Protein AF-A0A9W7XSJ7-F1 (afdb_monomer_lite)

Organism: NCBI:txid1286918

Radius of gyration: 20.64 Å; chains: 1; bounding box: 56×63×54 Å

Foldseek 3Di:
DQPQEWEKEKAWAQDDDDDDDPDDDDDDPRPHTDIDMDICLVVCQVVVVLLSHAEYEYEYEDQPCRLVSLVVVLVSLVSNQVRNQNHAYYAHAYDYDPPDPPQDPDDVVVCVVSLVVSLVSVCSSHVRHQEYHYHYDQSPQSVLASSQSNCQSCQDRHQYYHDPYAHQHDQQGEHENHAYDAHEPAPPPVRQAHAYALARHQEYHYAQAEPPHDPCSHDPDPPDPDHDNPRHDYYHYHHRDDPPPDD

pLDDT: mean 75.94, std 17.05, range [36.03, 98.06]

Secondary structure (DSSP, 8-state):
----EEEEEEEEE--PPP---S-----------EEEEEESHHHHHHTT-GGG--EEEEEEEESS-HHHHHHHHHHHHHTTGGG-TT--EEEEEEEE-TT--------GGGGHHHHHHHHHHHHHH-TT--EEEEEE-TT-HHHHHHHHHHHHHHTTT-SEEEESS-----TT-EESS--EEEEE--GGG--PPPEE-TTT-SEEEEEEE-TT--GGGG-S-TT-S----TT--EEEEEEPP------

Structure (mmCIF, N/CA/C/O backbone):
data_AF-A0A9W7XSJ7-F1
#
_entry.id   AF-A0A9W7XSJ7-F1
#
loop_
_atom_site.group_PDB
_atom_site.id
_atom_site.type_symbol
_atom_site.label_atom_id
_atom_site.label_alt_id
_atom_site.label_comp_id
_atom_site.label_asym_id
_atom_site.label_entity_id
_atom_site.label_seq_id
_atom_site.pdbx_PDB_ins_code
_atom_site.Cartn_x
_atom_site.Cartn_y
_atom_site.Cartn_z
_atom_site.occupancy
_atom_site.B_iso_or_equiv
_atom_site.auth_seq_id
_atom_site.auth_comp_id
_atom_site.auth_asym_id
_atom_site.auth_atom_id
_atom_site.pdbx_PDB_model_num
ATOM 1 N N . MET A 1 1 ? -23.461 -14.692 13.332 1.00 36.41 1 MET A N 1
ATOM 2 C CA . MET A 1 1 ? -22.831 -14.055 12.158 1.00 36.41 1 MET A CA 1
ATOM 3 C C . MET A 1 1 ? -21.674 -13.226 12.702 1.00 36.41 1 MET A C 1
ATOM 5 O O . MET A 1 1 ? -21.928 -12.293 13.449 1.00 36.41 1 MET A O 1
ATOM 9 N N . VAL A 1 2 ? -20.428 -13.670 12.520 1.00 37.31 2 VAL A N 1
ATOM 10 C CA . VAL A 1 2 ? -19.248 -13.013 13.112 1.00 37.31 2 VAL A CA 1
ATOM 11 C C . VAL A 1 2 ? -18.709 -12.027 12.084 1.00 37.31 2 VAL A C 1
ATOM 13 O O . VAL A 1 2 ? -18.272 -12.441 11.016 1.00 37.31 2 VAL A O 1
ATOM 16 N N . TYR A 1 3 ? -18.779 -10.732 12.384 1.00 44.38 3 TYR A N 1
ATOM 17 C CA . TYR A 1 3 ? -18.186 -9.691 11.552 1.00 44.38 3 TYR A CA 1
ATOM 18 C C . TYR A 1 3 ? -16.654 -9.804 11.647 1.00 44.38 3 TYR A C 1
ATOM 20 O O . TYR A 1 3 ? -16.063 -9.415 12.649 1.00 44.38 3 TYR A O 1
ATOM 28 N N . SER A 1 4 ? -16.000 -10.375 10.631 1.00 60.97 4 SER A N 1
ATOM 29 C CA . SER A 1 4 ? -14.528 -10.477 10.545 1.00 60.97 4 SER A CA 1
ATOM 30 C C . SER A 1 4 ? -13.861 -9.211 9.990 1.00 60.97 4 SER A C 1
ATOM 32 O O . SER A 1 4 ? -12.647 -9.197 9.761 1.00 60.97 4 SER A O 1
ATOM 34 N N . CYS A 1 5 ? -14.656 -8.168 9.744 1.00 64.12 5 CYS A N 1
ATOM 35 C CA . CYS A 1 5 ? -14.268 -6.967 9.023 1.00 64.12 5 CYS A CA 1
ATOM 36 C C . CYS A 1 5 ? -14.685 -5.719 9.807 1.00 64.12 5 CYS A C 1
ATOM 38 O O . CYS A 1 5 ? -15.846 -5.586 10.205 1.00 64.12 5 CYS A O 1
ATOM 40 N N . ALA A 1 6 ? -13.739 -4.805 10.001 1.00 69.19 6 ALA A N 1
ATOM 41 C CA . ALA A 1 6 ? -14.027 -3.440 10.411 1.00 69.19 6 ALA A CA 1
ATOM 42 C C . ALA A 1 6 ? -14.013 -2.541 9.171 1.00 69.19 6 ALA A C 1
ATOM 44 O O . ALA A 1 6 ? -13.231 -2.773 8.248 1.00 69.19 6 ALA A O 1
ATOM 45 N N . PHE A 1 7 ? -14.884 -1.538 9.152 1.00 78.19 7 PHE A N 1
ATOM 46 C CA . PHE A 1 7 ? -14.899 -0.521 8.114 1.00 78.19 7 PHE A CA 1
ATOM 47 C C . PHE A 1 7 ? -14.889 0.872 8.738 1.00 78.19 7 PHE A C 1
ATOM 49 O O . PHE A 1 7 ? -15.471 1.118 9.807 1.00 78.19 7 PHE A O 1
ATOM 56 N N . VAL A 1 8 ? -14.221 1.785 8.050 1.00 69.19 8 VAL A N 1
ATOM 57 C CA . VAL A 1 8 ? -14.267 3.212 8.331 1.00 69.19 8 VAL A CA 1
ATOM 58 C C . VAL A 1 8 ? -14.485 3.919 7.011 1.00 69.19 8 VAL A C 1
ATOM 60 O O . VAL A 1 8 ? -13.707 3.731 6.084 1.00 69.19 8 VAL A O 1
ATOM 63 N N . ARG A 1 9 ? -15.552 4.703 6.940 1.00 72.31 9 ARG A N 1
ATOM 64 C CA . ARG A 1 9 ? -15.851 5.586 5.829 1.00 72.31 9 ARG A CA 1
ATOM 65 C C . ARG A 1 9 ? -15.742 7.027 6.305 1.00 72.31 9 ARG A C 1
ATOM 67 O O . ARG A 1 9 ? -16.346 7.383 7.318 1.00 72.31 9 ARG A O 1
ATOM 74 N N . TYR A 1 10 ? -14.951 7.821 5.606 1.00 62.22 10 TYR A N 1
ATOM 75 C CA . TYR A 1 10 ? -14.816 9.254 5.825 1.00 62.22 10 TYR A CA 1
ATOM 76 C C . TYR A 1 10 ? -15.460 9.972 4.644 1.00 62.22 10 TYR A C 1
ATOM 78 O O . TYR A 1 10 ? -15.035 9.741 3.519 1.00 62.22 10 TYR A O 1
ATOM 86 N N . ASP A 1 11 ? -16.467 10.803 4.902 1.00 61.28 11 ASP A N 1
ATOM 87 C CA . ASP A 1 11 ? -17.145 11.615 3.891 1.00 61.28 11 ASP A CA 1
ATOM 88 C C . ASP A 1 11 ? -16.987 13.100 4.259 1.00 61.28 11 ASP A C 1
ATOM 90 O O . ASP A 1 11 ? -17.519 13.566 5.274 1.00 61.28 11 ASP A O 1
ATOM 94 N N . GLU A 1 12 ? -16.266 13.854 3.435 1.00 53.16 12 GLU A N 1
ATOM 95 C CA . GLU A 1 12 ? -16.227 15.318 3.487 1.00 53.16 12 GLU A CA 1
ATOM 96 C C . GLU A 1 12 ? -17.299 15.882 2.546 1.00 53.16 12 GLU A C 1
ATOM 98 O O . GLU A 1 12 ? -17.246 15.657 1.339 1.00 53.16 12 GLU A O 1
ATOM 103 N N . VAL A 1 13 ? -18.286 16.607 3.082 1.00 54.81 13 VAL A N 1
ATOM 104 C CA . VAL A 1 13 ? -19.326 17.252 2.264 1.00 54.81 13 VAL A CA 1
ATOM 105 C C . VAL A 1 13 ? -19.014 18.740 2.144 1.00 54.81 13 VAL A C 1
ATOM 107 O O . VAL A 1 13 ? -19.069 19.470 3.138 1.00 54.81 13 VAL A O 1
ATOM 110 N N . ALA A 1 14 ? -18.712 19.200 0.929 1.00 46.47 14 ALA A N 1
ATOM 111 C CA . ALA A 1 14 ? -18.607 20.624 0.638 1.00 46.47 14 ALA A CA 1
ATOM 112 C C . ALA A 1 14 ? -20.011 21.252 0.611 1.00 46.47 14 ALA A C 1
ATOM 114 O O . ALA A 1 14 ? -20.911 20.774 -0.078 1.00 46.47 14 ALA A O 1
ATOM 115 N N . CYS A 1 15 ? -20.220 22.339 1.356 1.00 43.66 15 CYS A N 1
ATOM 116 C CA . CYS A 1 15 ? -21.413 23.159 1.168 1.00 43.66 15 CYS A CA 1
ATOM 117 C C . CYS A 1 15 ? -21.210 24.008 -0.093 1.00 43.66 15 CYS A C 1
ATOM 119 O O . CYS A 1 15 ? -20.380 24.916 -0.090 1.00 43.66 15 CYS A O 1
ATOM 121 N N . LEU A 1 16 ? -21.961 23.738 -1.165 1.00 42.50 16 LEU A N 1
ATOM 122 C CA . LEU A 1 16 ? -21.940 24.587 -2.358 1.00 42.50 16 LEU A CA 1
ATOM 123 C C . LEU A 1 16 ? -22.372 26.021 -1.988 1.00 42.50 16 LEU A C 1
ATOM 125 O O . LEU A 1 16 ? -23.395 26.186 -1.310 1.00 42.50 16 LEU A O 1
ATOM 129 N N . PRO A 1 17 ? -21.656 27.072 -2.433 1.00 43.00 17 PRO A N 1
ATOM 130 C CA . PRO A 1 17 ? -22.162 28.430 -2.312 1.00 43.00 17 PRO A CA 1
ATOM 131 C C . PRO A 1 17 ? -23.470 28.531 -3.106 1.00 43.00 17 PRO A C 1
ATOM 133 O O . PRO A 1 17 ? -23.533 28.187 -4.287 1.00 43.00 17 PRO A O 1
ATOM 136 N N . GLY A 1 18 ? -24.538 28.964 -2.434 1.00 41.94 18 GLY A N 1
ATOM 137 C CA . GLY A 1 18 ? -25.844 29.150 -3.059 1.00 41.94 18 GLY A CA 1
ATOM 138 C C . GLY A 1 18 ? -25.739 30.050 -4.292 1.00 41.94 18 GLY A C 1
ATOM 139 O O . GLY A 1 18 ? -25.011 31.042 -4.281 1.00 41.94 18 GLY A O 1
ATOM 140 N N . SER A 1 19 ? -26.474 29.697 -5.353 1.00 36.03 19 SER A N 1
ATOM 141 C CA . SER A 1 19 ? -26.635 30.538 -6.547 1.00 36.03 19 SER A CA 1
ATOM 142 C C . SER A 1 19 ? -26.902 32.000 -6.166 1.00 36.03 19 SER A C 1
ATOM 144 O O . SER A 1 19 ? -27.621 32.240 -5.191 1.00 36.03 19 SER A O 1
ATOM 146 N N . PRO A 1 20 ? -26.374 32.980 -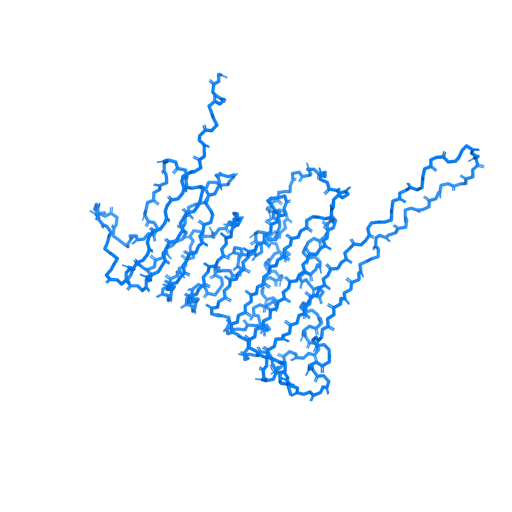6.923 1.00 41.88 20 PRO A N 1
ATOM 147 C CA . PRO A 1 20 ? -26.544 34.386 -6.597 1.00 41.88 20 PRO A CA 1
ATOM 148 C C . PRO A 1 20 ? -28.027 34.746 -6.706 1.00 41.88 20 PRO A C 1
ATOM 150 O O . PRO A 1 20 ? -28.578 34.877 -7.796 1.00 41.88 20 PRO A O 1
ATOM 153 N N . ALA A 1 21 ? -28.691 34.876 -5.560 1.00 42.75 21 ALA A N 1
ATOM 154 C CA . ALA A 1 21 ? -29.969 35.553 -5.484 1.00 42.75 21 ALA A CA 1
ATOM 155 C C . ALA A 1 21 ? -29.675 37.056 -5.454 1.00 42.75 21 ALA A C 1
ATOM 157 O O . ALA A 1 21 ? -29.005 37.538 -4.541 1.00 42.75 21 ALA A O 1
ATOM 158 N N . ASP A 1 22 ? -30.161 37.774 -6.466 1.00 45.31 22 ASP A N 1
ATOM 159 C CA . ASP A 1 22 ? -30.141 39.234 -6.584 1.00 45.31 22 ASP A CA 1
ATOM 160 C C . ASP A 1 22 ? -30.763 39.908 -5.346 1.00 45.31 22 ASP A C 1
ATOM 162 O O . ASP A 1 22 ? -31.951 40.235 -5.321 1.00 45.31 22 ASP A O 1
ATOM 166 N N . SER A 1 23 ? -29.991 40.101 -4.276 1.00 37.09 23 SER A N 1
ATOM 167 C CA . SER A 1 23 ? -30.357 40.921 -3.116 1.00 37.09 23 SER A CA 1
ATOM 168 C C . SER A 1 23 ? -29.116 41.295 -2.295 1.00 37.09 23 SER A C 1
ATOM 170 O O . SER A 1 23 ? -28.284 40.434 -2.013 1.00 37.09 23 SER A O 1
ATOM 172 N N . PRO A 1 24 ? -28.973 42.561 -1.860 1.00 52.56 24 PRO A N 1
ATOM 173 C CA . PRO A 1 24 ? -27.832 42.996 -1.070 1.00 52.56 24 PRO A CA 1
ATOM 174 C C . PRO A 1 24 ? -28.071 42.644 0.404 1.00 52.56 24 PRO A C 1
ATOM 176 O O . PRO A 1 24 ? -28.746 43.374 1.130 1.00 52.56 24 PRO A O 1
ATOM 179 N N . GLN A 1 25 ? -27.517 41.523 0.856 1.00 42.03 25 GLN A N 1
ATOM 180 C CA . GLN A 1 25 ? -27.383 41.191 2.277 1.00 42.03 25 GLN A CA 1
ATOM 181 C C . GLN A 1 25 ? -26.001 40.575 2.563 1.00 42.03 25 GLN A C 1
ATOM 183 O O . GLN A 1 25 ? -25.323 40.138 1.634 1.00 42.03 25 GLN A O 1
ATOM 188 N N . PRO A 1 26 ? -25.516 40.677 3.817 1.00 38.72 26 PRO A N 1
ATOM 189 C CA . PRO A 1 26 ? -24.093 40.685 4.136 1.00 38.72 26 PRO A CA 1
ATOM 190 C C . PRO A 1 26 ? -23.458 39.317 3.894 1.00 38.72 26 PRO A C 1
ATOM 192 O O . PRO A 1 26 ? -24.122 38.298 4.054 1.00 38.72 26 PRO A O 1
ATOM 195 N N . ALA A 1 27 ? -22.174 39.344 3.523 1.00 42.28 27 ALA A N 1
ATOM 196 C CA . ALA A 1 27 ? -21.301 38.201 3.272 1.00 42.28 27 ALA A CA 1
ATOM 197 C C . ALA A 1 27 ? -21.712 36.952 4.068 1.00 42.28 27 ALA A C 1
ATOM 199 O O . ALA A 1 27 ? -21.486 36.863 5.277 1.00 42.28 27 ALA A O 1
ATOM 200 N N . ALA A 1 28 ? -22.340 36.005 3.367 1.00 39.75 28 ALA A N 1
ATOM 201 C CA . ALA A 1 28 ? -22.562 34.665 3.867 1.00 39.75 28 ALA A CA 1
ATOM 202 C C . ALA A 1 28 ? -21.186 34.072 4.181 1.00 39.75 28 ALA A C 1
ATOM 204 O O . ALA A 1 28 ? -20.341 33.949 3.295 1.00 39.75 28 ALA A O 1
ATOM 205 N N . GLY A 1 29 ? -20.944 33.783 5.460 1.00 37.00 29 GLY A N 1
ATOM 206 C CA . GLY A 1 29 ? -19.759 33.050 5.875 1.00 37.00 29 GLY A CA 1
ATOM 207 C C . GLY A 1 29 ? -19.692 31.732 5.111 1.00 37.00 29 GLY A C 1
ATOM 208 O O . GLY A 1 29 ? -20.713 31.058 4.963 1.00 37.00 29 GLY A O 1
ATOM 209 N N . CYS A 1 30 ? -18.503 31.382 4.621 1.00 38.09 30 CYS A N 1
ATOM 210 C CA . CYS A 1 30 ? -18.221 30.024 4.181 1.00 38.09 30 CYS A CA 1
ATOM 211 C C . CYS A 1 30 ? -18.617 29.078 5.320 1.00 38.09 30 CYS A C 1
ATOM 213 O O . CYS A 1 30 ? -18.003 29.097 6.385 1.00 38.09 30 CYS A O 1
ATOM 215 N N . LEU A 1 31 ? -19.682 28.304 5.121 1.00 41.44 31 LEU A N 1
ATOM 216 C CA . LEU A 1 31 ? -20.003 27.178 5.985 1.00 41.44 31 LEU A CA 1
ATOM 217 C C . LEU A 1 31 ? -18.872 26.166 5.801 1.00 41.44 31 LEU A C 1
ATOM 219 O O . LEU A 1 31 ? -18.696 25.639 4.704 1.00 41.44 31 LEU A O 1
ATOM 223 N N . GLU A 1 32 ? -18.076 25.964 6.852 1.00 48.69 32 GLU A N 1
ATOM 224 C CA . GLU A 1 32 ? -17.034 24.936 6.903 1.00 48.69 32 GLU A CA 1
ATOM 225 C C . GLU A 1 32 ? -17.609 23.593 6.430 1.00 48.69 32 GLU A C 1
ATOM 227 O O . GLU A 1 32 ? -18.715 23.205 6.825 1.00 48.69 32 GLU A O 1
ATOM 232 N N . ALA A 1 33 ? -16.870 22.891 5.568 1.00 53.06 33 ALA A N 1
ATOM 233 C CA . ALA A 1 33 ? -17.240 21.554 5.130 1.00 53.06 33 ALA A CA 1
ATOM 234 C C . ALA A 1 33 ? -17.425 20.648 6.359 1.00 53.06 33 ALA A C 1
ATOM 236 O O . ALA A 1 33 ? -16.538 20.517 7.208 1.00 53.06 33 ALA A O 1
ATOM 237 N N . ALA A 1 34 ? -18.598 20.028 6.485 1.00 58.44 34 ALA A N 1
ATOM 238 C CA . ALA A 1 34 ? -18.878 19.134 7.596 1.00 58.44 34 ALA A CA 1
ATOM 239 C C . ALA A 1 34 ? -18.313 17.748 7.265 1.00 58.44 34 ALA A C 1
ATOM 241 O O . ALA A 1 34 ? -18.890 16.991 6.487 1.00 58.44 34 ALA A O 1
ATOM 242 N N . ALA A 1 35 ? -17.173 17.412 7.863 1.00 64.12 35 ALA A N 1
ATOM 243 C CA . ALA A 1 35 ? -16.589 16.083 7.753 1.00 64.12 35 ALA A CA 1
ATOM 244 C C . ALA A 1 35 ? -17.346 15.072 8.629 1.00 64.12 35 ALA A C 1
ATOM 246 O O . ALA A 1 35 ? -17.357 15.182 9.860 1.00 64.12 35 ALA A O 1
ATOM 247 N N . THR A 1 36 ? -17.939 14.061 7.998 1.00 71.44 36 THR A N 1
ATOM 248 C CA . THR A 1 36 ? -18.660 12.968 8.658 1.00 71.44 36 THR A CA 1
ATOM 249 C C . THR A 1 36 ? -17.852 11.676 8.610 1.00 71.44 36 THR A C 1
ATOM 251 O O . THR A 1 36 ? -17.201 11.365 7.618 1.00 71.44 36 THR A O 1
ATOM 254 N N . VAL A 1 37 ? -17.859 10.912 9.708 1.00 72.25 37 VAL A N 1
ATOM 255 C CA . VAL A 1 37 ? -17.174 9.614 9.774 1.00 72.25 37 VAL A CA 1
ATOM 256 C C . VAL A 1 37 ? -18.172 8.536 10.153 1.00 72.25 37 VAL A C 1
ATOM 258 O O . VAL A 1 37 ? -18.755 8.568 11.238 1.00 72.25 37 VAL A O 1
ATOM 261 N N . VAL A 1 38 ? -18.354 7.562 9.267 1.00 77.50 38 VAL A N 1
ATOM 262 C CA . VAL A 1 38 ? -19.202 6.392 9.489 1.00 77.50 38 VAL A CA 1
ATOM 263 C C . VAL A 1 38 ? -18.300 5.197 9.751 1.00 77.50 38 VAL A C 1
ATOM 265 O O . VAL A 1 38 ? -17.489 4.808 8.918 1.00 77.50 38 VAL A O 1
ATOM 268 N N . SER A 1 39 ? -18.417 4.581 10.925 1.00 79.25 39 SER A N 1
ATOM 269 C CA . SER A 1 39 ? -17.562 3.450 11.278 1.00 79.25 39 SER A CA 1
ATOM 270 C C . SER A 1 39 ? -18.247 2.455 12.200 1.00 79.25 39 SER A C 1
ATOM 272 O O . SER A 1 39 ? -19.005 2.831 13.094 1.00 79.25 39 SER A O 1
ATOM 274 N N . ASN A 1 40 ? -17.906 1.175 12.040 1.00 77.19 40 ASN A N 1
ATOM 275 C CA . ASN A 1 40 ? -18.249 0.131 13.005 1.00 77.19 40 ASN A CA 1
ATOM 276 C C . ASN A 1 40 ? -17.120 -0.171 14.012 1.00 77.19 40 ASN A C 1
ATOM 278 O O . ASN A 1 40 ? -17.294 -1.043 14.865 1.00 77.19 40 ASN A O 1
ATOM 282 N N . VAL A 1 41 ? -15.987 0.541 13.956 1.00 80.38 41 VAL A N 1
ATOM 283 C CA . VAL A 1 41 ? -14.833 0.360 14.858 1.00 80.38 41 VAL A CA 1
ATOM 284 C C . VAL A 1 41 ? -15.251 0.540 16.318 1.00 80.38 41 VAL A C 1
ATOM 286 O O . VAL A 1 41 ? -14.924 -0.298 17.158 1.00 80.38 41 VAL A O 1
ATOM 289 N N . GLY A 1 42 ? -16.049 1.573 16.612 1.00 73.25 42 GLY A N 1
ATOM 290 C CA . GLY A 1 42 ? -16.577 1.822 17.957 1.00 73.25 42 GLY A CA 1
ATOM 291 C C . GLY A 1 42 ? -17.491 0.702 18.465 1.00 73.25 42 GLY A C 1
ATOM 292 O O . GLY A 1 42 ? -17.389 0.303 19.623 1.00 73.25 42 GLY A O 1
ATOM 293 N N . LEU A 1 43 ? -18.327 0.131 17.590 1.00 74.81 43 LEU A N 1
ATOM 294 C CA . LEU A 1 43 ? -19.184 -1.013 17.920 1.00 74.81 43 LEU A CA 1
ATOM 295 C C . LEU A 1 43 ? -18.357 -2.285 18.167 1.00 74.81 43 LEU A C 1
ATOM 297 O O . LEU A 1 43 ? -18.574 -2.992 19.149 1.00 74.81 43 LEU A O 1
ATOM 301 N N . ALA A 1 44 ? -17.375 -2.566 17.308 1.00 74.31 44 ALA A N 1
ATOM 302 C CA . ALA A 1 44 ? -16.473 -3.703 17.484 1.00 74.31 44 ALA A CA 1
ATOM 303 C C . ALA A 1 44 ? -15.680 -3.598 18.799 1.00 74.31 44 ALA A C 1
ATOM 305 O O . ALA A 1 44 ? -15.485 -4.603 19.493 1.00 74.31 44 ALA A O 1
ATOM 306 N N . ALA A 1 45 ? -15.261 -2.381 19.162 1.00 76.38 45 ALA A N 1
ATOM 307 C CA . ALA A 1 45 ? -14.578 -2.088 20.415 1.00 76.38 45 ALA A CA 1
ATOM 308 C C . ALA A 1 45 ? -15.490 -2.256 21.640 1.00 76.38 45 ALA A C 1
ATOM 310 O O . ALA A 1 45 ? -15.075 -2.909 22.604 1.00 76.38 45 ALA A O 1
ATOM 311 N N . SER A 1 46 ? -16.716 -1.720 21.596 1.00 75.94 46 SER A N 1
ATOM 312 C CA . SER A 1 46 ? -17.655 -1.728 22.728 1.00 75.94 46 SER A CA 1
ATOM 313 C C . SER A 1 46 ? -18.208 -3.119 23.045 1.00 75.94 46 SER A C 1
ATOM 315 O O . SER A 1 46 ? -18.368 -3.459 24.214 1.00 75.94 46 SER A O 1
ATOM 317 N N . VAL A 1 47 ? -18.420 -3.957 22.026 1.00 77.62 47 VAL A N 1
ATOM 318 C CA . VAL A 1 47 ? -18.899 -5.345 22.183 1.00 77.62 47 VAL A CA 1
ATOM 319 C C . VAL A 1 47 ? -17.741 -6.325 22.456 1.00 77.62 47 VAL A C 1
ATOM 321 O O . VAL A 1 47 ? -17.958 -7.493 22.766 1.00 77.62 47 VAL A O 1
ATOM 324 N N . GLY A 1 48 ? -16.484 -5.868 22.380 1.00 72.62 48 GLY A N 1
ATOM 325 C CA . GLY A 1 48 ? -15.306 -6.693 22.668 1.00 72.62 48 GLY A CA 1
ATOM 326 C C . GLY A 1 48 ? -14.938 -7.689 21.561 1.00 72.62 48 GLY A C 1
ATOM 327 O O . GLY A 1 48 ? -14.164 -8.613 21.801 1.00 72.62 48 GLY A O 1
ATOM 328 N N . CYS A 1 49 ? -15.441 -7.501 20.339 1.00 77.31 49 CYS A N 1
ATOM 329 C CA . CYS A 1 49 ? -15.205 -8.405 19.207 1.00 77.31 49 CYS A CA 1
ATOM 330 C C . CYS A 1 49 ? -13.934 -8.090 18.404 1.00 77.31 49 CYS A C 1
ATOM 332 O O . CYS A 1 49 ? -13.662 -8.757 17.409 1.00 77.31 49 CYS A O 1
ATOM 334 N N . VAL A 1 50 ? -13.134 -7.110 18.824 1.00 76.25 50 VAL A N 1
ATOM 335 C CA . VAL A 1 50 ? -11.955 -6.642 18.076 1.00 76.25 50 VAL A CA 1
ATOM 336 C C . VAL A 1 50 ? -10.965 -7.765 17.726 1.00 76.25 50 VAL A C 1
ATOM 338 O O . VAL A 1 50 ? -10.470 -7.813 16.606 1.00 76.25 50 VAL A O 1
ATOM 341 N N . GLY A 1 51 ? -10.731 -8.730 18.626 1.00 73.75 51 GLY A N 1
ATOM 342 C CA . GLY A 1 51 ? -9.810 -9.852 18.366 1.00 73.75 51 GLY A CA 1
ATOM 343 C C . GLY A 1 51 ? -10.228 -10.770 17.202 1.00 73.75 51 GLY A C 1
ATOM 344 O O . GLY A 1 51 ? -9.404 -11.518 16.660 1.00 73.75 51 GLY A O 1
ATOM 345 N N . LEU A 1 52 ? -11.499 -10.696 16.798 1.00 78.75 52 LEU A N 1
ATOM 346 C CA . LEU A 1 52 ? -12.066 -11.440 15.673 1.00 78.75 52 LEU A CA 1
ATOM 347 C C . LEU A 1 52 ? -11.874 -10.713 14.335 1.00 78.75 52 LEU A C 1
ATOM 349 O O . LEU A 1 52 ? -11.978 -11.345 13.285 1.00 78.75 52 LEU A O 1
ATOM 353 N N . VAL A 1 53 ? -11.568 -9.414 14.358 1.00 79.81 53 VAL A N 1
ATOM 354 C CA . VAL A 1 53 ? -11.368 -8.610 13.151 1.00 79.81 53 VAL A CA 1
ATOM 355 C C . VAL A 1 53 ? -10.025 -8.968 12.519 1.00 79.81 53 VAL A C 1
ATOM 357 O O . VAL A 1 53 ? -8.978 -8.900 13.166 1.00 79.81 53 VAL A O 1
ATOM 360 N N . LYS A 1 54 ? -10.061 -9.374 11.247 1.00 84.44 54 LYS A N 1
ATOM 361 C CA . LYS A 1 54 ? -8.870 -9.744 10.459 1.00 84.44 54 LYS A CA 1
ATOM 362 C C . LYS A 1 54 ? -8.617 -8.802 9.292 1.00 84.44 54 LYS A C 1
ATOM 364 O O . LYS A 1 54 ? -7.473 -8.683 8.853 1.00 84.44 54 LYS A O 1
ATOM 369 N N . ASN A 1 55 ? -9.663 -8.129 8.826 1.00 83.88 55 ASN A N 1
ATOM 370 C CA . ASN A 1 55 ? -9.608 -7.214 7.697 1.00 83.88 55 ASN A CA 1
ATOM 371 C C . ASN A 1 55 ? -10.129 -5.842 8.116 1.00 83.88 55 ASN A C 1
ATOM 373 O O . ASN A 1 55 ? -11.089 -5.746 8.889 1.00 83.88 55 ASN A O 1
ATOM 377 N N . LEU A 1 56 ? -9.497 -4.809 7.580 1.00 83.44 56 LEU A N 1
ATOM 378 C CA . LEU A 1 56 ? -9.876 -3.424 7.768 1.00 83.44 56 LEU A CA 1
ATOM 379 C C . LEU A 1 56 ? -10.009 -2.751 6.408 1.00 83.44 56 LEU A C 1
ATOM 381 O O . LEU A 1 56 ? -9.107 -2.853 5.577 1.00 83.44 56 LEU A O 1
ATOM 385 N N . TYR A 1 57 ? -11.141 -2.088 6.213 1.00 84.62 57 TYR A N 1
ATOM 386 C CA . TYR A 1 57 ? -11.465 -1.363 4.993 1.00 84.62 57 TYR A CA 1
ATOM 387 C C . TYR A 1 57 ? -11.617 0.118 5.324 1.00 84.62 57 TYR A C 1
ATOM 389 O O . TYR A 1 57 ? -12.420 0.477 6.191 1.00 84.62 57 TYR A O 1
ATOM 397 N N . PHE A 1 58 ? -10.835 0.954 4.657 1.00 81.06 58 PHE A N 1
ATOM 398 C CA . PHE A 1 58 ? -10.915 2.405 4.710 1.00 81.06 58 PHE A CA 1
ATOM 399 C C . PHE A 1 58 ? -11.454 2.907 3.380 1.00 81.06 58 PHE A C 1
ATOM 401 O O . PHE A 1 58 ? -10.851 2.671 2.341 1.00 81.06 58 PHE A O 1
ATOM 408 N N . ASP A 1 59 ? -12.594 3.577 3.440 1.00 79.00 59 ASP A N 1
ATOM 409 C CA . ASP A 1 59 ? -13.224 4.258 2.315 1.00 79.00 59 ASP A CA 1
ATOM 410 C C . ASP A 1 59 ? -13.116 5.764 2.584 1.00 79.00 59 ASP A C 1
ATOM 412 O O . ASP A 1 59 ? -13.629 6.260 3.590 1.00 79.00 59 ASP A O 1
ATOM 416 N N . VAL A 1 60 ? -12.357 6.482 1.763 1.00 70.75 60 VAL A N 1
ATOM 417 C CA . VAL A 1 60 ? -12.057 7.904 1.956 1.00 70.75 60 VAL A CA 1
ATOM 418 C C . VAL A 1 60 ? -12.632 8.694 0.789 1.00 70.75 60 VAL A C 1
ATOM 420 O O . VAL A 1 60 ? -12.059 8.738 -0.298 1.00 70.75 60 VAL A O 1
ATOM 423 N N . VAL A 1 61 ? -13.757 9.352 1.043 1.00 70.06 61 VAL A N 1
ATOM 424 C CA . VAL A 1 61 ? -14.404 10.286 0.125 1.00 70.06 61 VAL A CA 1
ATOM 425 C C . VAL A 1 61 ? -14.150 11.687 0.664 1.00 70.06 61 VAL A C 1
ATOM 427 O O . VAL A 1 61 ? -14.785 12.126 1.624 1.00 70.06 61 VAL A O 1
ATOM 430 N N . CYS A 1 62 ? -13.182 12.395 0.096 1.00 63.94 62 CYS A N 1
ATOM 431 C CA . CYS A 1 62 ? -12.881 13.754 0.531 1.00 63.94 62 CYS A CA 1
ATOM 432 C C . CYS A 1 62 ? -12.697 14.720 -0.626 1.00 63.94 62 CYS A C 1
ATOM 434 O O . CYS A 1 62 ? -12.466 14.332 -1.769 1.00 63.94 62 CYS A O 1
ATOM 436 N N . VAL A 1 63 ? -12.875 15.992 -0.283 1.00 54.84 63 VAL A N 1
ATOM 437 C CA . VAL A 1 63 ? -12.870 17.116 -1.212 1.00 54.84 63 VAL A CA 1
ATOM 438 C C . VAL A 1 63 ? -11.545 17.868 -1.111 1.00 54.84 63 VAL A C 1
ATOM 440 O O . VAL A 1 63 ? -11.068 18.377 -2.120 1.00 54.84 63 VAL A O 1
ATOM 443 N N . SER A 1 64 ? -10.925 17.925 0.078 1.00 56.72 64 SER A N 1
ATOM 444 C CA . SER A 1 64 ? -9.708 18.724 0.265 1.00 56.72 64 SER A CA 1
ATOM 445 C C . SER A 1 64 ? -8.664 18.140 1.235 1.00 56.72 64 SER A C 1
ATOM 447 O O . SER A 1 64 ? -7.468 18.225 0.953 1.00 56.72 64 SER A O 1
ATOM 449 N N . GLU A 1 65 ? -9.049 17.466 2.329 1.00 66.62 65 GLU A N 1
ATOM 450 C CA . GLU A 1 65 ? -8.106 17.121 3.418 1.00 66.62 65 GLU A CA 1
ATOM 451 C C . GLU A 1 65 ? -7.853 15.608 3.627 1.00 66.62 65 GLU A C 1
ATOM 453 O O . GLU A 1 65 ? -8.123 15.031 4.686 1.00 66.62 65 GLU A O 1
ATOM 458 N N . HIS A 1 66 ? -7.249 14.949 2.637 1.00 69.44 66 HIS A N 1
ATOM 459 C CA . HIS A 1 66 ? -6.967 13.501 2.626 1.00 69.44 66 HIS A CA 1
ATOM 460 C C . HIS A 1 66 ? -6.172 12.982 3.847 1.00 69.44 66 HIS A C 1
ATOM 462 O O . HIS A 1 66 ? -6.440 11.892 4.358 1.00 69.44 66 HIS A O 1
ATOM 468 N N . LEU A 1 67 ? -5.212 13.759 4.368 1.00 73.00 67 LEU A N 1
ATOM 469 C CA . LEU A 1 67 ? -4.415 13.364 5.542 1.00 73.00 67 LEU A CA 1
ATOM 470 C C . LEU A 1 67 ? -5.194 13.467 6.860 1.00 73.00 67 LEU A C 1
ATOM 472 O O . LEU A 1 67 ? -4.955 12.679 7.781 1.00 73.00 67 LEU A O 1
ATOM 476 N N . ASN A 1 68 ? -6.166 14.379 6.950 1.00 74.12 68 ASN A N 1
ATOM 477 C CA . ASN A 1 68 ? -7.014 14.493 8.135 1.00 74.12 68 ASN A CA 1
ATOM 478 C C . ASN A 1 68 ? -7.941 13.285 8.284 1.00 74.12 68 ASN A C 1
ATOM 480 O O . ASN A 1 68 ? -8.211 12.869 9.415 1.00 74.12 68 ASN A O 1
ATOM 484 N N . ALA A 1 69 ? -8.341 12.651 7.176 1.00 71.81 69 ALA A N 1
ATOM 485 C CA . ALA A 1 69 ? -9.040 11.370 7.216 1.00 71.81 69 ALA A CA 1
ATOM 486 C C . ALA A 1 69 ? -8.193 10.300 7.929 1.00 71.81 69 ALA A C 1
ATOM 488 O O . ALA A 1 69 ? -8.662 9.676 8.882 1.00 71.81 69 ALA A O 1
ATOM 489 N N . ALA A 1 70 ? -6.917 10.144 7.555 1.00 75.69 70 ALA A N 1
ATOM 490 C CA . ALA A 1 70 ? -6.010 9.183 8.189 1.00 75.69 70 ALA A CA 1
ATOM 491 C C . ALA A 1 70 ? -5.814 9.455 9.694 1.00 75.69 70 ALA A C 1
ATOM 493 O O . ALA A 1 70 ? -5.887 8.523 10.503 1.00 75.69 70 ALA A O 1
ATOM 494 N N . LYS A 1 71 ? -5.631 10.725 10.088 1.00 78.12 71 LYS A N 1
ATOM 495 C CA . LYS A 1 71 ? -5.501 11.120 11.504 1.00 78.12 71 LYS A CA 1
ATOM 496 C C . LYS A 1 71 ? -6.769 10.793 12.304 1.00 78.12 71 LYS A C 1
ATOM 498 O O . LYS A 1 71 ? -6.682 10.129 13.339 1.00 78.12 71 LYS A O 1
ATOM 503 N N . ARG A 1 72 ? -7.951 11.156 11.795 1.00 76.44 72 ARG A N 1
ATOM 504 C CA . ARG A 1 72 ? -9.246 10.865 12.443 1.00 76.44 72 ARG A CA 1
ATOM 505 C C . ARG A 1 72 ? -9.526 9.367 12.547 1.00 76.44 72 ARG A C 1
ATOM 507 O O . ARG A 1 72 ? -10.022 8.898 13.571 1.00 76.44 72 ARG A O 1
ATOM 514 N N . ILE A 1 73 ? -9.181 8.594 11.519 1.00 77.75 73 ILE A N 1
ATOM 515 C CA . ILE A 1 73 ? -9.285 7.129 11.549 1.00 77.75 73 ILE A CA 1
ATOM 516 C C . ILE A 1 73 ? -8.395 6.558 12.656 1.00 77.75 73 ILE A C 1
ATOM 518 O O . ILE A 1 73 ? -8.859 5.751 13.468 1.00 77.75 73 ILE A O 1
ATOM 522 N N . ALA A 1 74 ? -7.136 6.998 12.725 1.00 83.12 74 ALA A N 1
ATOM 523 C CA . ALA A 1 74 ? -6.219 6.568 13.772 1.00 83.12 74 ALA A CA 1
ATOM 524 C C . ALA A 1 74 ? -6.770 6.909 15.167 1.00 83.12 74 ALA A C 1
ATOM 526 O O . ALA A 1 74 ? -6.746 6.061 16.058 1.00 83.12 74 ALA A O 1
ATOM 527 N N . GLU A 1 75 ? -7.339 8.098 15.363 1.00 82.62 75 GLU A N 1
ATOM 528 C CA . GLU A 1 75 ? -7.987 8.499 16.619 1.00 82.62 75 GLU A CA 1
ATOM 529 C C . GLU A 1 75 ? -9.177 7.609 17.002 1.00 82.62 75 GLU A C 1
ATOM 531 O O . GLU A 1 75 ? -9.250 7.142 18.144 1.00 82.62 75 GLU A O 1
ATOM 536 N N . LEU A 1 76 ? -10.067 7.293 16.056 1.00 77.69 76 LEU A N 1
ATOM 537 C CA . LEU A 1 76 ? -11.184 6.369 16.288 1.00 77.69 76 LEU A CA 1
ATOM 538 C C . LEU A 1 76 ? -10.696 4.979 16.702 1.00 77.69 76 LEU A C 1
ATOM 540 O O . LEU A 1 76 ? -11.251 4.347 17.603 1.00 77.69 76 LEU A O 1
ATOM 544 N N . MET A 1 77 ? -9.630 4.502 16.064 1.00 78.62 77 MET A N 1
ATOM 545 C CA . MET A 1 77 ? -9.025 3.213 16.380 1.00 78.62 77 MET A CA 1
ATOM 546 C C . MET A 1 77 ? -8.261 3.223 17.706 1.00 78.62 77 MET A C 1
ATOM 548 O O . MET A 1 77 ? -8.246 2.193 18.394 1.00 78.62 77 MET A O 1
ATOM 552 N N . ARG A 1 78 ? -7.681 4.366 18.110 1.00 82.00 78 ARG A N 1
ATOM 553 C CA . ARG A 1 78 ? -6.972 4.522 19.393 1.00 82.00 78 ARG A CA 1
ATOM 554 C C . ARG A 1 78 ? -7.878 4.240 20.588 1.00 82.00 78 ARG A C 1
ATOM 556 O O . ARG A 1 78 ? -7.414 3.644 21.559 1.00 82.00 78 ARG A O 1
ATOM 563 N N . ALA A 1 79 ? -9.174 4.545 20.495 1.00 69.88 79 ALA A N 1
ATOM 564 C CA . ALA A 1 79 ? -10.153 4.170 21.521 1.00 69.88 79 ALA A CA 1
ATOM 565 C C . ALA A 1 79 ? -10.217 2.642 21.777 1.00 69.88 79 ALA A C 1
ATOM 567 O O . ALA A 1 79 ? -10.669 2.204 22.835 1.00 69.88 79 ALA A O 1
ATOM 568 N N . GLY A 1 80 ? -9.717 1.822 20.841 1.00 64.69 80 GLY A N 1
ATOM 569 C CA . GLY A 1 80 ? -9.541 0.371 20.968 1.00 64.69 80 GLY A CA 1
ATOM 570 C C . GLY A 1 80 ? -8.089 -0.124 20.848 1.00 64.69 80 GLY A C 1
ATOM 571 O O . GLY A 1 80 ? -7.901 -1.322 20.636 1.00 64.69 80 GLY A O 1
ATOM 572 N N . ALA A 1 81 ? -7.079 0.755 20.961 1.00 57.78 81 ALA A N 1
ATOM 573 C CA . ALA A 1 81 ? -5.681 0.547 20.534 1.00 57.78 81 ALA A CA 1
ATOM 574 C C . ALA A 1 81 ? -5.034 -0.784 20.955 1.00 57.78 81 ALA A C 1
ATOM 576 O O . ALA A 1 81 ? -4.275 -1.368 20.189 1.00 57.78 81 ALA A O 1
ATOM 577 N N . SER A 1 82 ? -5.346 -1.310 22.141 1.00 60.66 82 SER A N 1
ATOM 578 C CA . SER A 1 82 ? -4.757 -2.565 22.631 1.00 60.66 82 SER A CA 1
ATOM 579 C C . SER A 1 82 ? -5.267 -3.826 21.921 1.00 60.66 82 SER A C 1
ATOM 581 O O . SER A 1 82 ? -4.803 -4.925 22.224 1.00 60.66 82 SER A O 1
ATOM 583 N N . LYS A 1 83 ? -6.233 -3.702 20.999 1.00 63.81 83 LYS A N 1
ATOM 584 C CA . LYS A 1 83 ? -7.023 -4.838 20.510 1.00 63.81 83 LYS A CA 1
ATOM 585 C C . LYS A 1 83 ? -6.935 -5.107 19.003 1.00 63.81 83 LYS A C 1
ATOM 587 O O . LYS A 1 83 ? -7.455 -6.132 18.569 1.00 63.81 83 LYS A O 1
ATOM 592 N N . TRP A 1 84 ? -6.224 -4.293 18.218 1.00 78.31 84 TRP A N 1
ATOM 593 C CA . TRP A 1 84 ? -6.142 -4.441 16.753 1.00 78.31 84 TRP A CA 1
ATOM 594 C C . TRP A 1 84 ? -4.970 -5.262 16.155 1.00 78.31 84 TRP A C 1
ATOM 596 O O . TRP A 1 84 ? -4.931 -5.381 14.928 1.00 78.31 84 TRP A O 1
ATOM 606 N N . PRO A 1 85 ? -4.054 -5.928 16.905 1.00 74.62 85 PRO A N 1
ATOM 607 C CA . PRO A 1 85 ? -2.919 -6.621 16.282 1.00 74.62 85 PRO A CA 1
ATOM 608 C C . PRO A 1 85 ? -3.334 -7.871 15.492 1.00 74.62 85 PRO A C 1
ATOM 610 O O . PRO A 1 85 ? -2.490 -8.507 14.866 1.00 74.62 85 PRO A O 1
ATOM 613 N N . GLY A 1 86 ? -4.610 -8.266 15.543 1.00 81.75 86 GLY A N 1
ATOM 614 C CA . GLY A 1 86 ? -5.171 -9.376 14.776 1.00 81.75 86 GLY A CA 1
ATOM 615 C C . GLY A 1 86 ? -5.467 -9.046 13.313 1.00 81.75 86 GLY A C 1
ATOM 616 O O . GLY A 1 86 ? -5.662 -9.982 12.534 1.00 81.75 86 GLY A O 1
ATOM 617 N N . ILE A 1 87 ? -5.478 -7.762 12.939 1.00 87.50 87 ILE A N 1
ATOM 618 C CA . ILE A 1 87 ? -5.692 -7.340 11.556 1.00 87.50 87 ILE A CA 1
ATOM 619 C C . ILE A 1 87 ? -4.464 -7.722 10.723 1.00 87.50 87 ILE A C 1
ATOM 621 O O . ILE A 1 87 ? -3.316 -7.539 11.132 1.00 87.50 87 ILE A O 1
ATOM 625 N N . ARG A 1 88 ? -4.730 -8.321 9.561 1.00 92.12 88 ARG A N 1
ATOM 626 C CA . ARG A 1 88 ? -3.731 -8.776 8.585 1.00 92.12 88 ARG A CA 1
ATOM 627 C C . ARG A 1 88 ? -3.909 -8.120 7.221 1.00 92.12 88 ARG A C 1
ATOM 629 O O . ARG A 1 88 ? -2.977 -8.155 6.427 1.00 92.12 88 ARG A O 1
ATOM 636 N N . SER A 1 89 ? -5.083 -7.554 6.951 1.00 93.25 89 SER A N 1
ATOM 637 C CA . SER A 1 89 ? -5.419 -6.923 5.677 1.00 93.25 89 SER A CA 1
ATOM 638 C C . SER A 1 89 ? -5.860 -5.488 5.898 1.00 93.25 89 SER A C 1
ATOM 640 O O . SER A 1 89 ? -6.754 -5.261 6.717 1.00 93.25 89 SER A O 1
ATOM 642 N N . LEU A 1 90 ? -5.269 -4.566 5.147 1.00 92.12 90 LEU A N 1
ATOM 643 C CA . LEU A 1 90 ? -5.689 -3.176 5.051 1.00 92.12 90 LEU A CA 1
ATOM 644 C C . LEU A 1 90 ? -6.011 -2.872 3.587 1.00 92.12 90 LEU A C 1
ATOM 646 O O . LEU A 1 90 ? -5.170 -3.080 2.718 1.00 92.12 90 LEU A O 1
ATOM 650 N N . SER A 1 91 ? -7.229 -2.414 3.330 1.00 91.50 91 SER A N 1
ATOM 651 C CA . SER A 1 91 ? -7.648 -1.893 2.032 1.00 91.50 91 SER A CA 1
ATOM 652 C C . SER A 1 91 ? -8.027 -0.433 2.210 1.00 91.50 91 SER A C 1
ATOM 654 O O . SER A 1 91 ? -8.796 -0.114 3.116 1.00 91.50 91 SER A O 1
ATOM 656 N N . VAL A 1 92 ? -7.445 0.435 1.394 1.00 87.38 92 VAL A N 1
ATOM 657 C CA . VAL A 1 92 ? -7.722 1.865 1.359 1.00 87.38 92 VAL A CA 1
ATOM 658 C C . VAL A 1 92 ? -8.211 2.191 -0.038 1.00 87.38 92 VAL A C 1
ATOM 660 O O . VAL A 1 92 ? -7.491 1.984 -1.012 1.00 87.38 92 VAL A O 1
ATOM 663 N N . MET A 1 93 ? -9.446 2.664 -0.105 1.00 84.62 93 MET A N 1
ATOM 664 C CA . MET A 1 93 ? -10.105 3.097 -1.324 1.00 84.62 93 MET A CA 1
ATOM 665 C C . MET A 1 93 ? -10.411 4.582 -1.193 1.00 84.62 93 MET A C 1
ATOM 667 O O . MET A 1 93 ? -10.865 5.020 -0.133 1.00 84.62 93 MET A O 1
ATOM 671 N N . SER A 1 94 ? -10.143 5.361 -2.233 1.00 77.75 94 SER A N 1
ATOM 672 C CA . SER A 1 94 ? -10.494 6.775 -2.251 1.00 77.75 94 SER A CA 1
ATOM 673 C C . SER A 1 94 ? -11.014 7.214 -3.600 1.00 77.75 94 SER A C 1
ATOM 675 O O . SER A 1 94 ? -10.498 6.823 -4.643 1.00 77.75 94 SER A O 1
ATOM 677 N N . PHE A 1 95 ? -12.033 8.060 -3.547 1.00 72.94 95 PHE A N 1
ATOM 678 C CA . PHE A 1 95 ? -12.697 8.612 -4.711 1.00 72.94 95 PHE A CA 1
ATOM 679 C C . PHE A 1 95 ? -12.866 10.107 -4.496 1.00 72.94 95 PHE A C 1
ATOM 681 O O . PHE A 1 95 ? -13.300 10.532 -3.419 1.00 72.94 95 PHE A O 1
ATOM 688 N N . LEU A 1 96 ? -12.563 10.898 -5.522 1.00 66.81 96 LEU A N 1
ATOM 689 C CA . LEU A 1 96 ? -12.989 12.288 -5.534 1.00 66.81 96 LEU A CA 1
ATOM 690 C C . LEU A 1 96 ? -14.511 12.337 -5.682 1.00 66.81 96 LEU A C 1
ATOM 692 O O . LEU A 1 96 ? -15.105 11.649 -6.516 1.00 66.81 96 LEU A O 1
ATOM 696 N N . SER A 1 97 ? -15.158 13.167 -4.864 1.00 58.97 97 SER A N 1
ATOM 697 C CA . SER A 1 97 ? -16.530 13.581 -5.154 1.00 58.97 97 SER A CA 1
ATOM 698 C C . SER A 1 97 ? -16.533 14.314 -6.499 1.00 58.97 97 SER A C 1
ATOM 700 O O . SER A 1 97 ? -15.639 15.117 -6.757 1.00 58.97 97 SER A O 1
ATOM 702 N N . ALA A 1 98 ? -17.550 14.081 -7.335 1.00 50.69 98 ALA A N 1
ATOM 703 C CA . ALA A 1 98 ? -17.691 14.644 -8.685 1.00 50.69 98 ALA A CA 1
ATOM 704 C C . ALA A 1 98 ? -17.658 16.191 -8.759 1.00 50.69 98 ALA A C 1
ATOM 706 O O . ALA A 1 98 ? -17.737 16.759 -9.845 1.00 50.69 98 ALA A O 1
ATOM 707 N N . GLU A 1 99 ? -17.583 16.869 -7.615 1.00 49.00 99 GLU A N 1
ATOM 708 C CA . GLU A 1 99 ? -17.732 18.312 -7.466 1.00 49.00 99 GLU A CA 1
ATOM 709 C C . GLU A 1 99 ? -16.408 19.0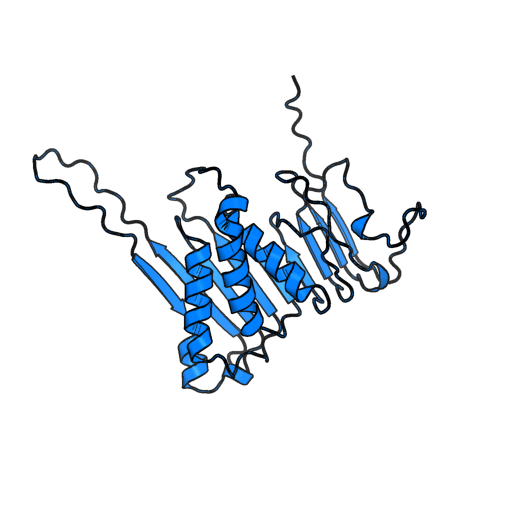83 -7.367 1.00 49.00 99 GLU A C 1
ATOM 711 O O . GLU A 1 99 ? -16.447 20.304 -7.491 1.00 49.00 99 GLU A O 1
ATOM 716 N N . VAL A 1 100 ? -15.246 18.435 -7.186 1.00 52.06 100 VAL A N 1
ATOM 717 C CA . VAL A 1 100 ? -13.955 19.149 -7.093 1.00 52.06 100 VAL A CA 1
ATOM 718 C C . VAL A 1 100 ? -12.837 18.354 -7.761 1.00 52.06 100 VAL A C 1
ATOM 720 O O . VAL A 1 100 ? -12.217 17.479 -7.166 1.00 52.06 100 VAL A O 1
ATOM 723 N N . ALA A 1 101 ? -12.568 18.709 -9.013 1.00 45.41 101 ALA A N 1
ATOM 724 C CA . ALA A 1 101 ? -11.340 18.380 -9.725 1.00 45.41 101 ALA A CA 1
ATOM 725 C C . ALA A 1 101 ? -10.522 19.667 -9.920 1.00 45.41 101 ALA A C 1
ATOM 727 O O . ALA A 1 101 ? -10.142 20.002 -11.038 1.00 45.41 101 ALA A O 1
ATOM 728 N N . ASP A 1 102 ? -10.303 20.439 -8.851 1.00 41.84 102 ASP A N 1
ATOM 729 C CA . ASP A 1 102 ? -9.394 21.584 -8.923 1.00 41.84 102 ASP A CA 1
ATOM 730 C C . ASP A 1 102 ? -7.975 21.112 -8.606 1.00 41.84 102 ASP A C 1
ATOM 732 O O . ASP A 1 102 ? -7.607 20.817 -7.467 1.00 41.84 102 ASP A O 1
ATOM 736 N N . GLY A 1 103 ? -7.197 20.994 -9.684 1.00 48.41 103 GLY A N 1
ATOM 737 C CA . GLY A 1 103 ? -5.804 20.572 -9.716 1.00 48.41 103 GLY A CA 1
ATOM 738 C C . GLY A 1 103 ? -4.873 21.570 -9.039 1.00 48.41 103 GLY A C 1
ATOM 739 O O . GLY A 1 103 ? -4.120 22.290 -9.695 1.00 48.41 103 GLY A O 1
ATOM 740 N N . HIS A 1 104 ? -4.890 21.597 -7.712 1.00 53.06 104 HIS A N 1
ATOM 741 C CA . HIS A 1 104 ? -3.784 22.163 -6.960 1.00 53.06 104 HIS A CA 1
ATOM 742 C C . HIS A 1 104 ? -2.591 21.213 -7.061 1.00 53.06 104 HIS A C 1
ATOM 744 O O . HIS A 1 104 ? -2.664 20.052 -6.664 1.00 53.06 104 HIS A O 1
ATOM 750 N N . SER A 1 105 ? -1.481 21.709 -7.608 1.00 62.16 105 SER A N 1
ATOM 751 C CA . SER A 1 105 ? -0.199 21.015 -7.545 1.00 62.16 105 SER A CA 1
ATOM 752 C C . SER A 1 105 ? 0.201 20.887 -6.075 1.00 62.16 105 SER A C 1
ATOM 754 O O . SER A 1 105 ? 0.572 21.880 -5.448 1.00 62.16 105 SER A O 1
ATOM 756 N N . VAL A 1 106 ? 0.079 19.686 -5.514 1.00 72.50 106 VAL A N 1
ATOM 757 C CA . VAL A 1 106 ? 0.514 19.401 -4.147 1.00 72.50 106 VAL A CA 1
ATOM 758 C C . VAL A 1 106 ? 1.991 19.027 -4.171 1.00 72.50 106 VAL A C 1
ATOM 760 O O . VAL A 1 106 ? 2.358 18.022 -4.780 1.00 72.50 106 VAL A O 1
ATOM 763 N N . ASP A 1 107 ? 2.834 19.807 -3.493 1.00 78.00 107 ASP A N 1
ATOM 764 C CA . ASP A 1 107 ? 4.219 19.413 -3.237 1.00 78.00 107 ASP A CA 1
ATOM 765 C C . ASP A 1 107 ? 4.263 18.468 -2.028 1.00 78.00 107 ASP A C 1
ATOM 767 O O . ASP A 1 107 ? 3.948 18.850 -0.903 1.00 78.00 107 ASP A O 1
ATOM 771 N N . ILE A 1 108 ? 4.645 17.207 -2.254 1.00 79.94 108 ILE A N 1
ATOM 772 C CA . ILE A 1 108 ? 4.752 16.189 -1.197 1.00 79.94 108 ILE A CA 1
ATOM 773 C C . ILE A 1 108 ? 5.779 16.605 -0.131 1.00 79.94 108 ILE A C 1
ATOM 775 O O . ILE A 1 108 ? 5.630 16.223 1.034 1.00 79.94 108 ILE A O 1
ATOM 779 N N . ALA A 1 109 ? 6.805 17.383 -0.501 1.00 83.19 109 ALA A N 1
ATOM 780 C CA . ALA A 1 109 ? 7.857 17.807 0.419 1.00 83.19 109 ALA A CA 1
ATOM 781 C C . ALA A 1 109 ? 7.293 18.598 1.610 1.00 83.19 109 ALA A C 1
ATOM 783 O O . ALA A 1 109 ? 7.724 18.366 2.745 1.00 83.19 109 ALA A O 1
ATOM 784 N N . ASP A 1 110 ? 6.278 19.431 1.367 1.00 85.06 110 ASP A N 1
ATOM 785 C CA . ASP A 1 110 ? 5.634 20.276 2.379 1.00 85.06 110 ASP A CA 1
ATOM 786 C C . ASP A 1 110 ? 4.834 19.478 3.422 1.00 85.06 110 ASP A C 1
ATOM 788 O O . ASP A 1 110 ? 4.577 19.986 4.507 1.00 85.06 110 ASP A O 1
ATOM 792 N N . TYR A 1 111 ? 4.483 18.219 3.129 1.00 85.00 111 TYR A N 1
ATOM 793 C CA . TYR A 1 111 ? 3.663 17.355 3.994 1.00 85.00 111 TYR A CA 1
ATOM 794 C C . TYR A 1 111 ? 4.447 16.178 4.592 1.00 85.00 111 TYR A C 1
ATOM 796 O O . TYR A 1 111 ? 3.864 15.202 5.078 1.00 85.00 111 TYR A O 1
ATOM 804 N N . THR A 1 112 ? 5.781 16.213 4.514 1.00 86.31 112 THR A N 1
ATOM 805 C CA . THR A 1 112 ? 6.636 15.082 4.907 1.00 86.31 112 THR A CA 1
ATOM 806 C C . THR A 1 112 ? 6.430 14.680 6.372 1.00 86.31 112 THR A C 1
ATOM 808 O O . THR A 1 112 ? 6.362 13.483 6.676 1.00 86.31 112 THR A O 1
ATOM 811 N N . GLU A 1 113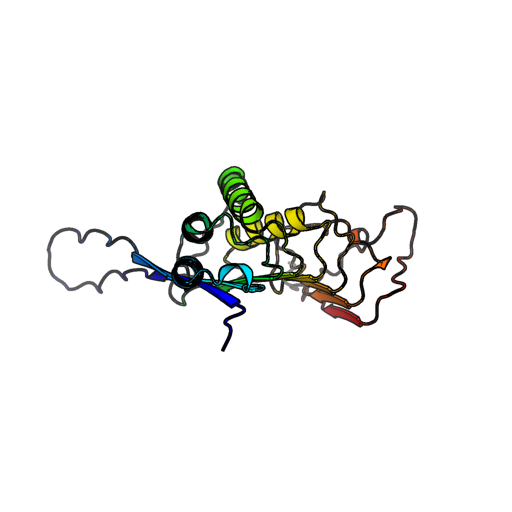 ? 6.313 15.654 7.281 1.00 87.81 113 GLU A N 1
ATOM 812 C CA . GLU A 1 113 ? 6.124 15.396 8.714 1.00 87.81 113 GLU A CA 1
ATOM 813 C C . GLU A 1 113 ? 4.737 14.808 9.005 1.00 87.81 113 GLU A C 1
ATOM 815 O O . GLU A 1 113 ? 4.629 13.808 9.718 1.00 87.81 113 GLU A O 1
ATOM 820 N N . GLU A 1 114 ? 3.679 15.359 8.410 1.00 86.12 114 GLU A N 1
ATOM 821 C CA . GLU A 1 114 ? 2.303 14.894 8.582 1.00 86.12 114 GLU A CA 1
ATOM 822 C C . GLU A 1 114 ? 2.100 13.490 8.018 1.00 86.12 114 GLU A C 1
ATOM 824 O O . GLU A 1 114 ? 1.420 12.666 8.638 1.00 86.12 114 GLU A O 1
ATOM 829 N N . LEU A 1 115 ? 2.703 13.202 6.861 1.00 87.81 115 LEU A N 1
ATOM 830 C CA . LEU A 1 115 ? 2.710 11.868 6.268 1.00 87.81 115 LEU A CA 1
ATOM 831 C C . LEU A 1 115 ? 3.399 10.866 7.195 1.00 87.81 115 LEU A C 1
ATOM 833 O O . LEU A 1 115 ? 2.855 9.789 7.457 1.00 87.81 115 LEU A O 1
ATOM 837 N N . HIS A 1 116 ? 4.562 11.236 7.737 1.00 89.25 116 HIS A N 1
ATOM 838 C CA . HIS A 1 116 ? 5.297 10.390 8.670 1.00 89.25 116 HIS A CA 1
ATOM 839 C C . HIS A 1 116 ? 4.508 10.140 9.964 1.00 89.25 116 HIS A C 1
ATOM 841 O O . HIS A 1 116 ? 4.428 9.000 10.430 1.00 89.25 116 HIS A O 1
ATOM 847 N N . GLU A 1 117 ? 3.886 11.177 10.530 1.00 88.94 117 GLU A N 1
ATOM 848 C CA . GLU A 1 117 ? 3.048 11.083 11.728 1.00 88.94 117 GLU A CA 1
ATOM 849 C C . GLU A 1 117 ? 1.835 10.167 11.500 1.00 88.94 117 GLU A C 1
ATOM 851 O O . GLU A 1 117 ? 1.537 9.294 12.329 1.00 88.94 117 GLU A O 1
ATOM 856 N N . ALA A 1 118 ? 1.144 10.339 10.368 1.00 87.94 118 ALA A N 1
ATOM 857 C CA . ALA A 1 118 ? -0.005 9.524 9.991 1.00 87.94 118 ALA A CA 1
ATOM 858 C C . ALA A 1 118 ? 0.399 8.057 9.784 1.00 87.94 118 ALA A C 1
ATOM 860 O O . ALA A 1 118 ? -0.244 7.157 10.335 1.00 87.94 118 ALA A O 1
ATOM 861 N N . CYS A 1 119 ? 1.499 7.816 9.064 1.00 91.00 119 CYS A N 1
ATOM 862 C CA . CYS A 1 119 ? 2.057 6.485 8.845 1.00 91.00 119 CYS A CA 1
ATOM 863 C C . CYS A 1 119 ? 2.395 5.799 10.177 1.00 91.00 119 CYS A C 1
ATOM 865 O O . CYS A 1 119 ? 1.874 4.718 10.456 1.00 91.00 119 CYS A O 1
ATOM 867 N N . CYS A 1 120 ? 3.177 6.451 11.045 1.00 90.25 120 CYS A N 1
ATOM 868 C CA . CYS A 1 120 ? 3.548 5.919 12.359 1.00 90.25 120 CYS A CA 1
ATOM 869 C C . CYS A 1 120 ? 2.330 5.651 13.254 1.00 90.25 120 CYS A C 1
ATOM 871 O O . CYS A 1 120 ? 2.275 4.634 13.949 1.00 90.25 120 CYS A O 1
ATOM 873 N N . SER A 1 121 ? 1.334 6.541 13.234 1.00 88.44 121 SER A N 1
ATOM 874 C CA . SER A 1 121 ? 0.098 6.361 14.002 1.00 88.44 121 SER A CA 1
ATOM 875 C C . SER A 1 121 ? -0.678 5.125 13.554 1.00 88.44 121 SER A C 1
ATOM 877 O O . SER A 1 121 ? -1.136 4.349 14.396 1.00 88.44 121 SER A O 1
ATOM 879 N N . LEU A 1 122 ? -0.822 4.923 12.243 1.00 88.88 122 LEU A N 1
ATOM 880 C CA . LEU A 1 122 ? -1.525 3.768 11.690 1.00 88.88 122 LEU A CA 1
ATOM 881 C C . LEU A 1 122 ? -0.749 2.470 11.921 1.00 88.88 122 LEU A C 1
ATOM 883 O O . LEU A 1 122 ? -1.342 1.470 12.331 1.00 88.88 122 LEU A O 1
ATOM 887 N N . THR A 1 123 ? 0.570 2.471 11.728 1.00 91.31 123 THR A N 1
ATOM 888 C CA . THR A 1 123 ? 1.377 1.251 11.867 1.00 91.31 123 THR A CA 1
ATOM 889 C C . THR A 1 123 ? 1.523 0.796 13.311 1.00 91.31 123 THR A C 1
ATOM 891 O O . THR A 1 123 ? 1.495 -0.408 13.571 1.00 91.31 123 THR A O 1
ATOM 894 N N . ALA A 1 124 ? 1.553 1.729 14.267 1.00 89.69 124 ALA A N 1
ATOM 895 C CA . ALA A 1 124 ? 1.484 1.405 15.689 1.00 89.69 124 ALA A CA 1
ATOM 896 C C . ALA A 1 124 ? 0.170 0.694 16.067 1.00 89.69 124 ALA A C 1
ATOM 898 O O . ALA A 1 124 ? 0.168 -0.198 16.918 1.00 89.69 124 ALA A O 1
ATOM 899 N N . LEU A 1 125 ? -0.948 1.062 15.431 1.00 87.69 125 LEU A N 1
ATOM 900 C CA . LEU A 1 125 ? -2.258 0.438 15.654 1.00 87.69 125 LEU A CA 1
ATOM 901 C C . LEU A 1 125 ? -2.411 -0.895 14.912 1.00 87.69 125 LEU A C 1
ATOM 903 O O . LEU A 1 125 ? -3.098 -1.801 15.388 1.00 87.69 125 LEU A O 1
ATOM 907 N N . LEU A 1 126 ? -1.774 -1.016 13.749 1.00 90.69 126 LEU A N 1
ATOM 908 C CA . LEU A 1 126 ? -1.902 -2.137 12.823 1.00 90.69 126 LEU A CA 1
ATOM 909 C C . LEU A 1 126 ? -0.536 -2.788 12.550 1.00 90.69 126 LEU A C 1
ATOM 911 O O . LEU A 1 126 ? -0.106 -2.863 11.400 1.00 90.69 126 LEU A O 1
ATOM 915 N N . PRO A 1 127 ? 0.175 -3.305 13.565 1.00 91.25 127 PRO A N 1
ATOM 916 C CA . PRO A 1 127 ? 1.548 -3.776 13.375 1.00 91.25 127 PRO A CA 1
ATOM 917 C C . PRO A 1 127 ? 1.644 -5.039 12.507 1.00 91.25 127 PRO A C 1
ATOM 919 O O . PRO A 1 127 ? 2.713 -5.386 12.021 1.00 91.25 127 PRO A O 1
ATOM 922 N N . GLY A 1 128 ? 0.540 -5.764 12.323 1.00 91.44 128 GLY A N 1
ATOM 923 C CA . GLY A 1 128 ? 0.538 -7.085 11.705 1.00 91.44 128 GLY A CA 1
ATOM 924 C C . GLY A 1 128 ? 0.028 -7.146 10.268 1.00 91.44 128 GLY A C 1
ATOM 925 O O . GLY A 1 128 ? -0.360 -8.231 9.842 1.00 91.44 128 GLY A O 1
ATOM 926 N N . ILE A 1 129 ? -0.039 -6.028 9.542 1.00 94.50 129 ILE A N 1
ATOM 927 C CA . ILE A 1 129 ? -0.499 -6.028 8.147 1.00 94.50 129 ILE A CA 1
ATOM 928 C C . ILE A 1 129 ? 0.435 -6.866 7.271 1.00 94.50 129 ILE A C 1
ATOM 930 O O . ILE A 1 129 ? 1.648 -6.678 7.278 1.00 94.50 129 ILE A O 1
ATOM 934 N N . ARG A 1 130 ? -0.165 -7.783 6.510 1.00 96.88 130 ARG A N 1
ATOM 935 C CA . ARG A 1 130 ? 0.490 -8.643 5.513 1.00 96.88 130 ARG A CA 1
ATOM 936 C C . ARG A 1 130 ? -0.074 -8.453 4.112 1.00 96.88 130 ARG A C 1
ATOM 938 O O . ARG A 1 130 ? 0.568 -8.843 3.150 1.00 96.88 130 ARG A O 1
ATOM 945 N N . ARG A 1 131 ? -1.272 -7.882 3.996 1.00 97.44 131 ARG A N 1
ATOM 946 C CA . ARG A 1 131 ? -1.933 -7.613 2.720 1.00 97.44 131 ARG A CA 1
ATOM 947 C C . ARG A 1 131 ? -2.362 -6.162 2.686 1.00 97.44 131 ARG A C 1
ATOM 949 O O . ARG A 1 131 ? -3.066 -5.717 3.598 1.00 97.44 131 ARG A O 1
ATOM 956 N N . LEU A 1 132 ? -1.919 -5.451 1.664 1.00 95.50 132 LEU A N 1
ATOM 957 C CA . LEU A 1 132 ? -2.154 -4.030 1.502 1.00 95.50 132 LEU A CA 1
ATOM 958 C C . LEU A 1 132 ? -2.750 -3.782 0.122 1.00 95.50 132 LEU A C 1
ATOM 960 O O . LEU A 1 132 ? -2.153 -4.160 -0.881 1.00 95.50 132 LEU A O 1
ATOM 964 N N . TRP A 1 133 ? -3.922 -3.162 0.089 1.00 94.62 133 TRP A N 1
ATOM 965 C CA . TRP A 1 133 ? -4.581 -2.746 -1.142 1.00 94.62 133 TRP A CA 1
ATOM 966 C C . TRP A 1 133 ? -4.786 -1.235 -1.091 1.00 94.62 133 TRP A C 1
ATOM 968 O O . TRP A 1 133 ? -5.453 -0.741 -0.185 1.00 94.62 133 TRP A O 1
ATOM 978 N N . PHE A 1 134 ? -4.200 -0.525 -2.049 1.00 89.25 134 PHE A N 1
ATOM 979 C CA . PHE A 1 134 ? -4.467 0.878 -2.328 1.00 89.25 134 PHE A CA 1
ATOM 980 C C . PHE A 1 134 ? -5.119 1.043 -3.697 1.00 89.25 134 PHE A C 1
ATOM 982 O O . PHE A 1 134 ? -4.607 0.565 -4.710 1.00 89.25 134 PHE A O 1
ATOM 989 N N . ASP A 1 135 ? -6.245 1.736 -3.698 1.00 86.75 135 ASP A N 1
ATOM 990 C CA . ASP A 1 135 ? -6.954 2.176 -4.889 1.00 86.75 135 ASP A CA 1
ATOM 991 C C . ASP A 1 135 ? -7.391 3.618 -4.632 1.00 86.75 135 ASP A C 1
ATOM 993 O O . ASP A 1 135 ? -8.075 3.899 -3.647 1.00 86.75 135 ASP A O 1
ATOM 997 N N . HIS A 1 136 ? -6.901 4.566 -5.416 1.00 77.81 136 HIS A N 1
ATOM 998 C CA . HIS A 1 136 ? -7.211 5.974 -5.199 1.00 77.81 136 HIS A CA 1
ATOM 999 C C . HIS A 1 136 ? -7.261 6.716 -6.517 1.00 77.81 136 HIS A C 1
ATOM 1001 O O . HIS A 1 136 ? -6.540 6.392 -7.449 1.00 77.81 136 HIS A O 1
ATOM 1007 N N . ASP A 1 137 ? -8.048 7.775 -6.583 1.00 76.81 137 ASP A N 1
ATOM 1008 C CA . ASP A 1 137 ? -7.987 8.662 -7.736 1.00 76.81 137 ASP A CA 1
ATOM 1009 C C . ASP A 1 137 ? -6.561 9.253 -7.896 1.00 76.81 137 ASP A C 1
ATOM 1011 O O . ASP A 1 137 ? -5.909 9.606 -6.905 1.00 76.81 137 ASP A O 1
ATOM 1015 N N . ASN A 1 138 ? -6.042 9.326 -9.128 1.00 70.12 138 ASN A N 1
ATOM 1016 C CA . ASN A 1 138 ? -4.692 9.828 -9.435 1.00 70.12 138 ASN A CA 1
ATOM 1017 C C . ASN A 1 138 ? -4.477 11.277 -8.973 1.00 70.12 138 ASN A C 1
ATOM 1019 O O . ASN A 1 138 ? -3.347 11.690 -8.717 1.00 70.12 138 ASN A O 1
ATOM 1023 N N . HIS A 1 139 ? -5.556 12.039 -8.810 1.00 71.38 139 HIS A N 1
ATOM 1024 C CA . HIS A 1 139 ? -5.514 13.398 -8.281 1.00 71.38 139 HIS A CA 1
ATOM 1025 C C . HIS A 1 139 ? -5.273 13.449 -6.759 1.00 71.38 139 HIS A C 1
ATOM 1027 O O . HIS A 1 139 ? -4.976 14.509 -6.206 1.00 71.38 139 HIS A O 1
ATOM 1033 N N . VAL A 1 140 ? -5.333 12.308 -6.064 1.00 76.94 140 VAL A N 1
ATOM 1034 C CA . VAL A 1 140 ? -5.162 12.202 -4.610 1.00 76.94 140 VAL A CA 1
ATOM 1035 C C . VAL A 1 140 ? -3.708 11.879 -4.230 1.00 76.94 140 VAL A C 1
ATOM 1037 O O . VAL A 1 140 ? -3.379 10.848 -3.634 1.00 76.94 140 VAL A O 1
ATOM 1040 N N . VAL A 1 141 ? -2.805 12.806 -4.553 1.00 79.56 141 VAL A N 1
ATOM 1041 C CA . VAL A 1 141 ? -1.346 12.624 -4.414 1.00 79.56 141 VAL A CA 1
ATOM 1042 C C . VAL A 1 141 ? -0.915 12.287 -2.977 1.00 79.56 141 VAL A C 1
ATOM 1044 O O . VAL A 1 141 ? -0.100 11.389 -2.760 1.00 79.56 141 VAL A O 1
ATOM 1047 N N . LEU A 1 142 ? -1.482 12.961 -1.967 1.00 82.94 142 LEU A N 1
ATOM 1048 C CA . LEU A 1 142 ? -1.105 12.749 -0.560 1.00 82.94 142 LEU A CA 1
ATOM 1049 C C . LEU A 1 142 ? -1.499 11.366 -0.031 1.00 82.94 142 LEU A C 1
ATOM 1051 O O . LEU A 1 142 ? -0.781 10.801 0.796 1.00 82.94 142 LEU A O 1
ATOM 1055 N N . LEU A 1 143 ? -2.615 10.801 -0.501 1.00 82.56 143 LEU A N 1
ATOM 1056 C CA . LEU A 1 143 ? -3.007 9.448 -0.103 1.00 82.56 143 LEU A CA 1
ATOM 1057 C C . LEU A 1 143 ? -2.108 8.406 -0.765 1.00 82.56 143 LEU A C 1
ATOM 1059 O O . LEU A 1 143 ? -1.707 7.455 -0.095 1.00 82.56 143 LEU A O 1
ATOM 1063 N N . GLY A 1 144 ? -1.733 8.623 -2.030 1.00 84.25 144 GLY A N 1
ATOM 1064 C CA . GLY A 1 144 ? -0.719 7.813 -2.700 1.00 84.25 144 GLY A CA 1
ATOM 1065 C C . GLY A 1 144 ? 0.608 7.834 -1.937 1.00 84.25 144 GLY A C 1
ATOM 1066 O O . GLY A 1 144 ? 1.172 6.779 -1.637 1.00 84.25 144 GLY A O 1
ATOM 1067 N N . ALA A 1 145 ? 1.067 9.019 -1.514 1.00 87.00 145 ALA A N 1
ATOM 1068 C CA . ALA A 1 145 ? 2.274 9.177 -0.699 1.00 87.00 145 ALA A CA 1
ATOM 1069 C C . ALA A 1 145 ? 2.193 8.436 0.647 1.00 87.00 145 ALA A C 1
ATOM 1071 O O . ALA A 1 145 ? 3.136 7.735 1.028 1.00 87.00 145 ALA A O 1
ATOM 1072 N N . LEU A 1 146 ? 1.057 8.526 1.345 1.00 87.81 146 LEU A N 1
ATOM 1073 C CA . LEU A 1 146 ? 0.815 7.758 2.568 1.00 87.81 146 LEU A CA 1
ATOM 1074 C C . LEU A 1 146 ? 0.834 6.245 2.295 1.00 87.81 146 LEU A C 1
ATOM 1076 O O . LEU A 1 146 ? 1.441 5.491 3.059 1.00 87.81 146 LEU A O 1
ATOM 1080 N N . GLY A 1 147 ? 0.215 5.799 1.199 1.00 89.31 147 GLY A N 1
ATOM 1081 C CA . GLY A 1 147 ? 0.219 4.402 0.767 1.00 89.31 147 GLY A CA 1
ATOM 1082 C C . GLY A 1 147 ? 1.626 3.872 0.503 1.00 89.31 147 GLY A C 1
ATOM 1083 O O . GLY A 1 147 ? 1.980 2.798 0.995 1.00 89.31 147 GLY A O 1
ATOM 1084 N N . GLY A 1 148 ? 2.468 4.667 -0.159 1.00 90.00 148 GLY A N 1
ATOM 1085 C CA . GLY A 1 148 ? 3.888 4.376 -0.362 1.00 90.00 148 GLY A CA 1
ATOM 1086 C C . GLY A 1 148 ? 4.670 4.218 0.944 1.00 90.00 148 GLY A C 1
ATOM 1087 O O . GLY A 1 148 ? 5.413 3.243 1.117 1.00 90.00 148 GLY A O 1
ATOM 1088 N N . GLN A 1 149 ? 4.462 5.123 1.909 1.00 91.44 149 GLN A N 1
ATOM 1089 C CA . GLN A 1 149 ? 5.096 5.021 3.228 1.00 91.44 149 GLN A CA 1
ATOM 1090 C C . GLN A 1 149 ? 4.629 3.783 4.007 1.00 91.44 149 GLN A C 1
ATOM 1092 O O . GLN A 1 149 ? 5.458 3.090 4.603 1.00 91.44 149 GLN A O 1
ATOM 1097 N N . LEU A 1 150 ? 3.331 3.467 3.976 1.00 92.69 150 LEU A N 1
ATOM 1098 C CA . LEU A 1 150 ? 2.772 2.282 4.634 1.00 92.69 150 LEU A CA 1
ATOM 1099 C C . LEU A 1 150 ? 3.298 0.986 4.006 1.00 92.69 150 LEU A C 1
ATOM 1101 O O . LEU A 1 150 ? 3.739 0.090 4.730 1.00 92.69 150 LEU A O 1
ATOM 1105 N N . ALA A 1 151 ? 3.314 0.898 2.673 1.00 93.38 151 ALA A N 1
ATOM 1106 C CA . ALA A 1 151 ? 3.869 -0.245 1.952 1.00 93.38 151 ALA A CA 1
ATOM 1107 C C . ALA A 1 151 ? 5.339 -0.470 2.326 1.00 93.38 151 ALA A C 1
ATOM 1109 O O . ALA A 1 151 ? 5.729 -1.589 2.661 1.00 93.38 151 ALA A O 1
ATOM 1110 N N . SER A 1 152 ? 6.139 0.601 2.362 1.00 91.62 152 SER A N 1
ATOM 1111 C CA . SER A 1 152 ? 7.536 0.521 2.787 1.00 91.62 152 SER A CA 1
ATOM 1112 C C . SER A 1 152 ? 7.689 0.098 4.245 1.00 91.62 152 SER A C 1
ATOM 1114 O O . SER A 1 152 ? 8.595 -0.676 4.553 1.00 91.62 152 SER A O 1
ATOM 1116 N N . HIS A 1 153 ? 6.840 0.594 5.147 1.00 93.50 153 HIS A N 1
ATOM 1117 C CA . HIS A 1 153 ? 6.902 0.236 6.564 1.00 93.50 153 HIS A CA 1
ATOM 1118 C C . HIS A 1 153 ? 6.654 -1.263 6.771 1.00 93.50 153 HIS A C 1
ATOM 1120 O O . HIS A 1 153 ? 7.354 -1.914 7.547 1.00 93.50 153 HIS A O 1
ATOM 1126 N N . TYR A 1 154 ? 5.687 -1.831 6.048 1.00 94.94 154 TYR A N 1
ATOM 1127 C CA . TYR A 1 154 ? 5.354 -3.253 6.135 1.00 94.94 154 TYR A CA 1
ATOM 1128 C C . TYR A 1 154 ? 6.193 -4.155 5.222 1.00 94.94 154 TYR A C 1
ATOM 1130 O O . TYR A 1 154 ? 6.034 -5.373 5.294 1.00 94.94 154 TYR A O 1
ATOM 1138 N N . GLY A 1 155 ? 7.090 -3.609 4.394 1.00 94.00 155 GLY A N 1
ATOM 1139 C CA . GLY A 1 155 ? 7.712 -4.331 3.275 1.00 94.00 155 GLY A CA 1
ATOM 1140 C C . GLY A 1 155 ? 8.339 -5.684 3.636 1.00 94.00 155 GLY A C 1
ATOM 1141 O O . GLY A 1 155 ? 8.162 -6.665 2.918 1.00 94.00 155 GLY A O 1
ATOM 1142 N N . MET A 1 156 ? 8.972 -5.793 4.807 1.00 94.62 156 MET A N 1
ATOM 1143 C CA . MET A 1 156 ? 9.612 -7.037 5.265 1.00 94.62 156 MET A CA 1
ATOM 1144 C C . MET A 1 156 ? 8.635 -8.171 5.621 1.00 94.62 156 MET A C 1
ATOM 1146 O O . MET A 1 156 ? 9.056 -9.322 5.701 1.00 94.62 156 MET A O 1
ATOM 1150 N N . GLN A 1 157 ? 7.359 -7.870 5.875 1.00 95.62 157 GLN A N 1
ATOM 1151 C CA . GLN A 1 157 ? 6.330 -8.854 6.251 1.00 95.62 157 GLN A CA 1
ATOM 1152 C C . GLN A 1 157 ? 5.147 -8.904 5.277 1.00 95.62 157 GLN A C 1
ATOM 1154 O O . GLN A 1 157 ? 4.223 -9.695 5.477 1.00 95.62 157 GLN A O 1
ATOM 1159 N N . LEU A 1 158 ? 5.140 -8.025 4.276 1.00 96.88 158 LEU A N 1
ATOM 1160 C CA . LEU A 1 158 ? 4.052 -7.906 3.325 1.00 96.88 158 LEU A CA 1
ATOM 1161 C C . LEU A 1 158 ? 4.083 -9.093 2.355 1.00 96.88 158 LEU A C 1
ATOM 1163 O O . LEU A 1 158 ? 5.083 -9.330 1.686 1.00 96.88 158 LEU A O 1
ATOM 1167 N N . GLU A 1 159 ? 2.983 -9.839 2.305 1.00 98.06 159 GLU A N 1
ATOM 1168 C CA . GLU A 1 159 ? 2.761 -10.997 1.433 1.00 98.06 159 GLU A CA 1
ATOM 1169 C C . GLU A 1 159 ? 2.009 -10.603 0.153 1.00 98.06 159 GLU A C 1
ATOM 1171 O O . GLU A 1 159 ? 2.174 -11.242 -0.886 1.00 98.06 159 GLU A O 1
ATOM 1176 N N . GLU A 1 160 ? 1.202 -9.541 0.212 1.00 97.88 160 GLU A N 1
ATOM 1177 C CA . GLU A 1 160 ? 0.408 -9.049 -0.914 1.00 97.88 160 GLU A CA 1
ATOM 1178 C C . GLU A 1 160 ? 0.365 -7.519 -0.947 1.00 97.88 160 GLU A C 1
ATOM 1180 O O . GLU A 1 160 ? 0.038 -6.880 0.059 1.00 97.88 160 GLU A O 1
ATOM 1185 N N . LEU A 1 161 ? 0.663 -6.951 -2.114 1.00 96.12 161 LEU A N 1
ATOM 1186 C CA . LEU A 1 161 ? 0.567 -5.524 -2.407 1.00 96.12 161 LEU A CA 1
ATOM 1187 C C . LEU A 1 161 ? -0.249 -5.347 -3.685 1.00 96.12 161 LEU A C 1
ATOM 1189 O O . LEU A 1 161 ? 0.153 -5.840 -4.737 1.00 96.12 161 LEU A O 1
ATOM 1193 N N . GLN A 1 162 ? -1.381 -4.657 -3.594 1.00 95.19 162 GLN A N 1
ATOM 1194 C CA . GLN A 1 162 ? -2.191 -4.283 -4.748 1.00 95.19 162 GLN A CA 1
ATOM 1195 C C . GLN A 1 162 ? -2.314 -2.766 -4.819 1.00 95.19 162 GLN A C 1
ATOM 1197 O O . GLN A 1 162 ? -2.909 -2.148 -3.938 1.00 95.19 162 GLN A O 1
ATOM 1202 N N . CYS A 1 163 ? -1.740 -2.179 -5.859 1.00 90.56 163 CYS A N 1
ATOM 1203 C CA . CYS A 1 163 ? -1.767 -0.753 -6.136 1.00 90.56 163 CYS A CA 1
ATOM 1204 C C . CYS A 1 163 ? -2.194 -0.570 -7.586 1.00 90.56 163 CYS A C 1
ATOM 1206 O O . CYS A 1 163 ? -1.379 -0.720 -8.496 1.00 90.56 163 CYS A O 1
ATOM 1208 N N . HIS A 1 164 ? -3.483 -0.299 -7.787 1.00 85.81 164 HIS A N 1
ATOM 1209 C CA . HIS A 1 164 ? -4.039 -0.038 -9.119 1.00 85.81 164 HIS A CA 1
ATOM 1210 C C . HIS A 1 164 ? -3.717 1.369 -9.618 1.00 85.81 164 HIS A C 1
ATOM 1212 O O . HIS A 1 164 ? -3.773 1.622 -10.819 1.00 85.81 164 HIS A O 1
ATOM 1218 N N . CYS A 1 165 ? -3.314 2.241 -8.697 1.00 83.75 165 CYS A N 1
ATOM 1219 C CA . CYS A 1 165 ? -2.935 3.617 -8.961 1.00 83.75 165 CYS A CA 1
ATOM 1220 C C . CYS A 1 165 ? -1.487 3.851 -8.501 1.00 83.75 165 CYS A C 1
ATOM 1222 O O . CYS A 1 165 ? -0.985 3.095 -7.653 1.00 83.75 165 CYS A O 1
ATOM 1224 N N . PRO A 1 166 ? -0.791 4.855 -9.058 1.00 81.62 166 PRO A N 1
ATOM 1225 C CA . PRO A 1 166 ? 0.617 5.085 -8.774 1.00 81.62 166 PRO A CA 1
ATOM 1226 C C . PRO A 1 166 ? 0.824 5.486 -7.313 1.00 81.62 166 PRO A C 1
ATOM 1228 O O . PRO A 1 166 ? 0.273 6.481 -6.840 1.00 81.62 166 PRO A O 1
ATOM 1231 N N . ILE A 1 167 ? 1.680 4.746 -6.606 1.00 82.75 167 ILE A N 1
ATOM 1232 C CA . ILE A 1 167 ? 2.147 5.123 -5.269 1.00 82.75 167 ILE A CA 1
ATOM 1233 C C . ILE A 1 167 ? 3.667 5.346 -5.284 1.00 82.75 167 ILE A C 1
ATOM 1235 O O . ILE A 1 167 ? 4.410 4.494 -5.779 1.00 82.75 167 ILE A O 1
ATOM 1239 N N . PRO A 1 168 ? 4.182 6.457 -4.725 1.00 83.31 168 PRO A N 1
ATOM 1240 C CA . PRO A 1 168 ? 5.616 6.683 -4.647 1.00 83.31 168 PRO A CA 1
ATOM 1241 C C . PRO A 1 168 ? 6.226 5.734 -3.611 1.00 83.31 168 PRO A C 1
ATOM 1243 O O . PRO A 1 168 ? 6.102 5.919 -2.399 1.00 83.31 168 PRO A O 1
ATOM 1246 N N . LEU A 1 169 ? 6.908 4.698 -4.090 1.00 81.56 169 LEU A N 1
ATOM 1247 C CA . LEU A 1 169 ? 7.629 3.769 -3.230 1.00 81.56 169 LEU A CA 1
ATOM 1248 C C . LEU A 1 169 ? 9.051 4.295 -2.949 1.00 81.56 169 LEU A C 1
ATOM 1250 O O . LEU A 1 169 ? 9.799 4.606 -3.882 1.00 81.56 169 LEU A O 1
ATOM 1254 N N . PRO A 1 170 ? 9.476 4.400 -1.676 1.00 76.12 170 PRO A N 1
ATOM 1255 C CA . PRO A 1 170 ? 10.815 4.871 -1.349 1.00 76.12 170 PRO A CA 1
ATOM 1256 C C . PRO A 1 170 ? 11.864 3.856 -1.810 1.00 76.12 170 PRO A C 1
ATOM 1258 O O . PRO A 1 170 ? 11.747 2.659 -1.558 1.00 76.12 170 PRO A O 1
ATOM 1261 N N . HIS A 1 171 ? 12.944 4.340 -2.424 1.00 70.25 171 HIS A N 1
ATOM 1262 C CA . HIS A 1 171 ? 13.953 3.491 -3.076 1.00 70.25 171 HIS A CA 1
ATOM 1263 C C . HIS A 1 171 ? 14.686 2.549 -2.104 1.00 70.25 171 HIS A C 1
ATOM 1265 O O . HIS A 1 171 ? 15.203 1.511 -2.505 1.00 70.25 171 HIS A O 1
ATOM 1271 N N . ASN A 1 172 ? 14.721 2.902 -0.816 1.00 77.00 172 ASN A N 1
ATOM 1272 C CA . ASN A 1 172 ? 15.352 2.101 0.234 1.00 77.00 172 ASN A CA 1
ATOM 1273 C C . ASN A 1 172 ? 14.432 0.997 0.789 1.00 77.00 172 ASN A C 1
ATOM 1275 O O . ASN A 1 172 ? 14.855 0.236 1.662 1.00 77.00 172 ASN A O 1
ATOM 1279 N N . GLY A 1 173 ? 13.184 0.918 0.317 1.00 83.31 173 GLY A N 1
ATOM 1280 C CA . GLY A 1 173 ? 12.250 -0.139 0.686 1.00 83.31 173 GLY A CA 1
ATOM 1281 C C . GLY A 1 173 ? 12.749 -1.521 0.257 1.00 83.31 173 GLY A C 1
ATOM 1282 O O . GLY A 1 173 ? 13.500 -1.666 -0.711 1.00 83.31 173 GLY A O 1
ATOM 1283 N N . ARG A 1 174 ? 12.332 -2.554 0.995 1.00 91.50 174 ARG A N 1
ATOM 1284 C CA . ARG A 1 174 ? 12.616 -3.956 0.669 1.00 91.50 174 ARG A CA 1
ATOM 1285 C C . ARG A 1 174 ? 11.387 -4.816 0.912 1.00 91.50 174 ARG A C 1
ATOM 1287 O O . ARG A 1 174 ? 10.816 -4.771 2.000 1.00 91.50 174 ARG A O 1
ATOM 1294 N N . PHE A 1 175 ? 11.043 -5.627 -0.079 1.00 94.56 175 PHE A N 1
ATOM 1295 C CA . PHE A 1 175 ? 9.926 -6.562 -0.044 1.00 94.56 175 PHE A CA 1
ATOM 1296 C C . PHE A 1 175 ? 10.457 -7.986 -0.176 1.00 94.56 175 PHE A C 1
ATOM 1298 O O . PHE A 1 175 ? 10.752 -8.446 -1.273 1.00 94.56 175 PHE A O 1
ATOM 1305 N N . THR A 1 176 ? 10.625 -8.678 0.950 1.00 94.12 176 THR A N 1
ATOM 1306 C CA . THR A 1 176 ? 11.268 -10.008 0.992 1.00 94.12 176 THR A CA 1
ATOM 1307 C C . THR A 1 176 ? 10.289 -11.163 1.176 1.00 94.12 176 THR A C 1
ATOM 1309 O O . THR A 1 176 ? 10.688 -12.321 1.126 1.00 94.12 176 THR A O 1
ATOM 1312 N N . GLN A 1 177 ? 9.015 -10.872 1.445 1.00 96.56 177 GLN A N 1
ATOM 1313 C CA . GLN A 1 177 ? 7.967 -11.877 1.671 1.00 96.56 177 GLN A CA 1
ATOM 1314 C C . GLN A 1 177 ? 6.816 -11.763 0.666 1.00 96.56 177 GLN A C 1
ATOM 1316 O O . GLN A 1 177 ? 5.828 -12.489 0.784 1.00 96.56 177 GLN A O 1
ATOM 1321 N N . LEU A 1 178 ? 6.942 -10.865 -0.314 1.00 96.88 178 LEU A N 1
ATOM 1322 C CA . LEU A 1 178 ? 5.886 -10.553 -1.263 1.00 96.88 178 LEU A CA 1
ATOM 1323 C C . LEU A 1 178 ? 5.672 -11.738 -2.207 1.00 96.88 178 LEU A C 1
ATOM 1325 O O . LEU A 1 178 ? 6.600 -12.176 -2.882 1.00 96.88 178 LEU A O 1
ATOM 1329 N N . ARG A 1 179 ? 4.442 -12.252 -2.239 1.00 97.94 179 ARG A N 1
ATOM 1330 C CA . ARG A 1 179 ? 4.013 -13.349 -3.119 1.00 97.94 179 ARG A CA 1
ATOM 1331 C C . ARG A 1 179 ? 3.162 -12.840 -4.268 1.00 97.94 179 ARG A C 1
ATOM 1333 O O . ARG A 1 179 ? 3.274 -13.341 -5.380 1.00 97.94 179 ARG A O 1
ATOM 1340 N N . ASN A 1 180 ? 2.321 -11.845 -3.999 1.00 98.00 180 ASN A N 1
ATOM 1341 C CA . ASN A 1 180 ? 1.423 -11.252 -4.981 1.00 98.00 180 ASN A CA 1
ATOM 1342 C C . ASN A 1 180 ? 1.656 -9.742 -5.043 1.00 98.00 180 ASN A C 1
ATOM 1344 O O . ASN A 1 180 ? 1.526 -9.053 -4.031 1.00 98.00 180 ASN A O 1
ATOM 1348 N N . ALA A 1 181 ? 1.985 -9.238 -6.226 1.00 95.81 181 ALA A N 1
ATOM 1349 C CA . ALA A 1 181 ? 2.222 -7.823 -6.462 1.00 95.81 181 ALA A CA 1
ATOM 1350 C C . ALA A 1 181 ? 1.424 -7.346 -7.679 1.00 95.81 181 ALA A C 1
ATOM 1352 O O . ALA A 1 181 ? 1.568 -7.906 -8.765 1.00 95.81 181 ALA A O 1
ATOM 1353 N N . HIS A 1 182 ? 0.614 -6.307 -7.500 1.00 94.94 182 HIS A N 1
ATOM 1354 C CA . HIS A 1 182 ? 0.097 -5.464 -8.573 1.00 94.94 182 HIS A CA 1
ATOM 1355 C C . HIS A 1 182 ? 0.618 -4.058 -8.312 1.00 94.94 182 HIS A C 1
ATOM 1357 O O . HIS A 1 182 ? 0.309 -3.490 -7.264 1.00 94.94 182 HIS A O 1
ATOM 1363 N N . ILE A 1 183 ? 1.429 -3.523 -9.221 1.00 90.69 183 ILE A N 1
ATOM 1364 C CA . ILE A 1 183 ? 2.012 -2.192 -9.074 1.00 90.69 183 ILE A CA 1
ATOM 1365 C C . ILE A 1 183 ? 1.803 -1.410 -10.365 1.00 90.69 183 ILE A C 1
ATOM 1367 O O . ILE A 1 183 ? 2.322 -1.799 -11.409 1.00 90.69 183 ILE A O 1
ATOM 1371 N N . ASN A 1 184 ? 1.074 -0.304 -10.262 1.00 88.56 184 ASN A N 1
ATOM 1372 C CA . ASN A 1 184 ? 1.007 0.712 -11.300 1.00 88.56 184 ASN A CA 1
ATOM 1373 C C . ASN A 1 184 ? 2.279 1.580 -11.266 1.00 88.56 184 ASN A C 1
ATOM 1375 O O . ASN A 1 184 ? 2.672 2.076 -10.204 1.00 88.56 184 ASN A O 1
ATOM 1379 N N . LEU A 1 185 ? 2.939 1.711 -12.415 1.00 82.12 185 LEU A N 1
ATOM 1380 C CA . LEU A 1 185 ? 4.230 2.373 -12.593 1.00 82.12 185 LEU A CA 1
ATOM 1381 C C . LEU A 1 185 ? 4.146 3.739 -13.279 1.00 82.12 185 LEU A C 1
ATOM 1383 O O . LEU A 1 185 ? 5.206 4.265 -13.631 1.00 82.12 185 LEU A O 1
ATOM 1387 N N . SER A 1 186 ? 2.944 4.306 -13.440 1.00 77.00 186 SER A N 1
ATOM 1388 C CA . SER A 1 186 ? 2.771 5.522 -14.233 1.00 77.00 186 SER A CA 1
ATOM 1389 C C . SER A 1 186 ? 3.705 6.659 -13.796 1.00 77.00 186 SER A C 1
ATOM 1391 O O . SER A 1 186 ? 4.019 6.889 -12.620 1.00 77.00 186 SER A O 1
ATOM 1393 N N . ASP A 1 187 ? 4.201 7.342 -14.817 1.00 57.62 187 ASP A N 1
ATOM 1394 C CA . ASP A 1 187 ? 5.519 7.962 -14.900 1.00 57.62 187 ASP A CA 1
ATOM 1395 C C . ASP A 1 187 ? 5.646 9.268 -14.118 1.00 57.62 187 ASP A C 1
ATOM 1397 O O . ASP A 1 187 ? 6.734 9.848 -14.072 1.00 57.62 187 ASP A O 1
ATOM 1401 N N . GLN A 1 188 ? 4.556 9.751 -13.511 1.00 55.84 188 GLN A N 1
ATOM 1402 C CA . GLN A 1 188 ? 4.446 11.142 -13.065 1.00 55.84 188 GLN A CA 1
ATOM 1403 C C . GLN A 1 188 ? 5.535 11.559 -12.065 1.00 55.84 188 GLN A C 1
ATOM 1405 O O . GLN A 1 188 ? 5.789 12.749 -11.921 1.00 55.84 188 GLN A O 1
ATOM 1410 N N . ASN A 1 189 ? 6.226 10.610 -11.418 1.00 47.72 189 ASN A N 1
ATOM 1411 C CA . ASN A 1 189 ? 7.271 10.902 -10.434 1.00 47.72 189 AS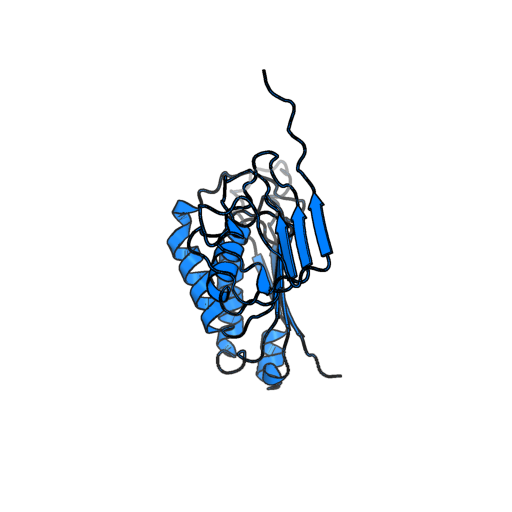N A CA 1
ATOM 1412 C C . ASN A 1 189 ? 8.587 10.116 -10.590 1.00 47.72 189 ASN A C 1
ATOM 1414 O O . ASN A 1 189 ? 9.416 10.143 -9.677 1.00 47.72 189 ASN A O 1
ATOM 1418 N N . GLY A 1 190 ? 8.811 9.405 -11.705 1.00 53.75 190 GLY A N 1
ATOM 1419 C CA . GLY A 1 190 ? 10.085 8.704 -11.954 1.00 53.75 190 GLY A CA 1
ATOM 1420 C C . GLY A 1 190 ? 10.515 7.728 -10.842 1.00 53.75 190 GLY A C 1
ATOM 1421 O O . GLY A 1 190 ? 11.709 7.464 -10.659 1.00 53.75 190 GLY A O 1
ATOM 1422 N N . SER A 1 191 ? 9.564 7.222 -10.053 1.00 58.03 191 SER A N 1
ATOM 1423 C CA . SER A 1 191 ? 9.853 6.413 -8.874 1.00 58.03 191 SER A CA 1
ATOM 1424 C C . SER A 1 191 ? 10.394 5.052 -9.290 1.00 58.03 191 SER A C 1
ATOM 1426 O O . SER A 1 191 ? 9.677 4.216 -9.838 1.00 58.03 191 SER A O 1
ATOM 1428 N N . ARG A 1 192 ? 11.677 4.808 -9.007 1.00 70.19 192 ARG A N 1
ATOM 1429 C CA . ARG A 1 192 ? 12.252 3.470 -9.140 1.00 70.19 192 ARG A CA 1
ATOM 1430 C C . ARG A 1 192 ? 11.593 2.554 -8.124 1.00 70.19 192 ARG A C 1
ATOM 1432 O O . ARG A 1 192 ? 11.465 2.910 -6.951 1.00 70.19 192 ARG A O 1
ATOM 1439 N N . LEU A 1 193 ? 11.233 1.359 -8.575 1.00 80.94 193 LEU A N 1
ATOM 1440 C CA . LEU A 1 193 ? 10.744 0.332 -7.679 1.00 80.94 193 LEU A CA 1
ATOM 1441 C C . LEU A 1 193 ? 11.816 -0.002 -6.617 1.00 80.94 193 LEU A C 1
ATOM 1443 O O . LEU A 1 193 ? 13.000 -0.120 -6.953 1.00 80.94 193 LEU A O 1
ATOM 1447 N N . PRO A 1 194 ? 11.421 -0.154 -5.343 1.00 86.31 194 PRO A N 1
ATOM 1448 C CA . PRO A 1 194 ? 12.280 -0.696 -4.295 1.00 86.31 194 PRO A CA 1
ATOM 1449 C C . PRO A 1 194 ? 12.653 -2.148 -4.591 1.00 86.31 194 PRO A C 1
ATOM 1451 O O . PRO A 1 194 ? 12.059 -2.789 -5.454 1.00 86.31 194 PRO A O 1
ATOM 1454 N N . PHE A 1 195 ? 13.606 -2.695 -3.835 1.00 90.69 195 PHE A N 1
ATOM 1455 C CA . PHE A 1 195 ? 13.982 -4.093 -4.016 1.00 90.69 195 PHE A CA 1
ATOM 1456 C C . PHE A 1 195 ? 12.812 -5.030 -3.680 1.00 90.69 195 PHE A C 1
ATOM 1458 O O . PHE A 1 195 ? 12.270 -4.972 -2.570 1.00 90.69 195 PHE A O 1
ATOM 1465 N N . ILE A 1 196 ? 12.476 -5.926 -4.605 1.00 92.38 196 ILE A N 1
ATOM 1466 C CA . ILE A 1 196 ? 11.484 -6.987 -4.427 1.00 92.38 196 ILE A CA 1
ATOM 1467 C C . ILE A 1 196 ? 12.184 -8.323 -4.663 1.00 92.38 196 ILE A C 1
ATOM 1469 O O . ILE A 1 196 ? 12.772 -8.540 -5.719 1.00 92.38 196 ILE A O 1
ATOM 1473 N N . ASP A 1 197 ? 12.124 -9.218 -3.679 1.00 92.69 197 ASP A N 1
ATOM 1474 C CA . ASP A 1 197 ? 12.739 -10.540 -3.768 1.00 92.69 197 ASP A CA 1
ATOM 1475 C C . ASP A 1 197 ? 12.002 -11.411 -4.805 1.00 92.69 197 ASP A C 1
ATOM 1477 O O . ASP A 1 197 ? 10.841 -11.776 -4.583 1.00 92.69 197 ASP A O 1
ATOM 1481 N N . PRO A 1 198 ? 12.647 -11.778 -5.928 1.00 92.88 198 PRO A N 1
ATOM 1482 C CA . PRO A 1 198 ? 11.997 -12.543 -6.985 1.00 92.88 198 PRO A CA 1
ATOM 1483 C C . PRO A 1 198 ? 11.739 -14.006 -6.599 1.00 92.88 198 PRO A C 1
ATOM 1485 O O . PRO A 1 198 ? 10.948 -14.682 -7.256 1.00 92.88 198 PRO A O 1
ATOM 1488 N N . THR A 1 199 ? 12.378 -14.515 -5.539 1.00 93.69 199 THR A N 1
ATOM 1489 C CA . THR A 1 199 ? 12.299 -15.938 -5.170 1.00 93.69 199 THR A CA 1
ATOM 1490 C C . THR A 1 199 ? 10.961 -16.334 -4.551 1.00 93.69 199 THR A C 1
ATOM 1492 O O . THR A 1 199 ? 10.585 -17.508 -4.599 1.00 93.69 199 THR A O 1
ATOM 1495 N N . MET A 1 200 ? 10.226 -15.366 -4.001 1.00 94.56 200 MET A N 1
ATOM 1496 C CA . MET A 1 200 ? 8.950 -15.577 -3.309 1.00 94.56 200 MET A CA 1
ATOM 1497 C C . MET A 1 200 ? 7.729 -15.183 -4.149 1.00 94.56 200 MET A C 1
ATOM 1499 O O . MET A 1 200 ? 6.611 -15.552 -3.788 1.00 94.56 200 MET A O 1
ATOM 1503 N N . LEU A 1 201 ? 7.931 -14.440 -5.242 1.00 96.69 201 LEU A N 1
ATOM 1504 C CA . LEU A 1 201 ? 6.853 -13.929 -6.082 1.00 96.69 201 LEU A CA 1
ATOM 1505 C C . LEU A 1 201 ? 6.167 -15.052 -6.862 1.00 96.69 201 LEU A C 1
ATOM 1507 O O . LEU A 1 201 ? 6.752 -15.672 -7.740 1.00 96.69 201 LEU A O 1
ATOM 1511 N N . GLU A 1 202 ? 4.879 -15.239 -6.600 1.00 98.06 202 GLU A N 1
ATOM 1512 C CA . GLU A 1 202 ? 3.996 -16.163 -7.312 1.00 98.06 202 GLU A CA 1
ATOM 1513 C C . GLU A 1 202 ? 3.213 -15.444 -8.420 1.00 98.06 202 GLU A C 1
ATOM 1515 O O . GLU A 1 202 ? 2.940 -16.028 -9.476 1.00 98.06 202 GLU A O 1
ATOM 1520 N N . ARG A 1 203 ? 2.861 -14.167 -8.204 1.00 98.06 203 ARG A N 1
ATOM 1521 C CA . ARG A 1 203 ? 2.132 -13.324 -9.162 1.00 98.06 203 ARG A CA 1
ATOM 1522 C C . ARG A 1 203 ? 2.695 -11.913 -9.206 1.00 98.06 203 ARG A C 1
ATOM 1524 O O . ARG A 1 203 ? 2.779 -11.249 -8.174 1.00 98.06 203 ARG A O 1
ATOM 1531 N N . LEU A 1 204 ? 2.990 -11.443 -10.412 1.00 95.62 204 LEU A N 1
ATOM 1532 C CA . LEU A 1 204 ? 3.439 -10.084 -10.676 1.00 95.62 204 LEU A CA 1
ATOM 1533 C C . LEU A 1 204 ? 2.594 -9.468 -11.791 1.00 95.62 204 LEU A C 1
ATOM 1535 O O . LEU A 1 204 ? 2.506 -10.012 -12.890 1.00 95.62 204 LEU A O 1
ATOM 1539 N N . THR A 1 205 ? 1.968 -8.336 -11.493 1.00 94.69 205 THR A N 1
ATOM 1540 C CA . THR A 1 205 ? 1.317 -7.451 -12.459 1.00 94.69 205 THR A CA 1
ATOM 1541 C C . THR A 1 205 ? 1.984 -6.089 -12.370 1.00 94.69 205 THR A C 1
ATOM 1543 O O . THR A 1 205 ? 1.986 -5.480 -11.300 1.00 94.69 205 THR A O 1
ATOM 1546 N N . LEU A 1 206 ? 2.576 -5.641 -13.472 1.00 90.88 206 LEU A N 1
ATOM 1547 C CA . LEU A 1 206 ? 3.053 -4.270 -13.624 1.00 90.88 206 LEU A CA 1
ATOM 1548 C C . LEU A 1 206 ? 2.172 -3.602 -14.676 1.00 90.88 206 LEU A C 1
ATOM 1550 O O . LEU A 1 206 ? 2.107 -4.099 -15.801 1.00 90.88 206 LEU A O 1
ATOM 1554 N N . SER A 1 207 ? 1.483 -2.535 -14.288 1.00 89.75 207 SER A N 1
ATOM 1555 C CA . SER A 1 207 ? 0.653 -1.717 -15.176 1.00 89.75 207 SER A CA 1
ATOM 1556 C C . SER A 1 207 ? 1.284 -0.350 -15.390 1.00 89.75 207 SER A C 1
ATOM 1558 O O . SER A 1 207 ? 2.091 0.090 -14.568 1.00 89.75 207 SER A O 1
ATOM 1560 N N . ASP A 1 208 ? 0.952 0.286 -16.513 1.00 86.50 208 ASP A N 1
ATOM 1561 C CA . ASP A 1 208 ? 1.500 1.575 -16.942 1.00 86.50 208 ASP A CA 1
ATOM 1562 C C . ASP A 1 208 ? 3.033 1.633 -16.837 1.00 86.50 208 ASP A C 1
ATOM 1564 O O . ASP A 1 208 ? 3.623 2.620 -16.403 1.00 86.50 208 ASP A O 1
ATOM 1568 N N . ALA A 1 209 ?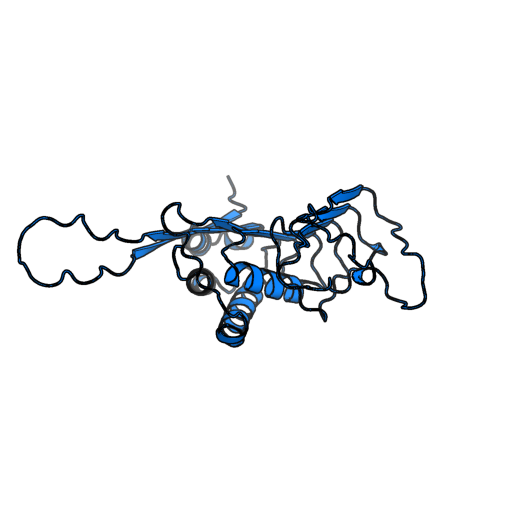 3.707 0.529 -17.178 1.00 81.19 209 ALA A N 1
ATOM 1569 C CA . ALA A 1 209 ? 5.161 0.478 -17.146 1.00 81.19 209 ALA A CA 1
ATOM 1570 C C . ALA A 1 209 ? 5.729 1.348 -18.279 1.00 81.19 209 ALA A C 1
ATOM 1572 O O . ALA A 1 209 ? 5.405 1.079 -19.442 1.00 81.19 209 ALA A O 1
ATOM 1573 N N . PRO A 1 210 ? 6.618 2.324 -18.002 1.00 77.56 210 PRO A N 1
ATOM 1574 C CA . PRO A 1 210 ? 7.257 3.069 -19.074 1.00 77.56 210 PRO A CA 1
ATOM 1575 C C . PRO A 1 210 ? 8.105 2.121 -19.934 1.00 77.56 210 PRO A C 1
ATOM 1577 O O . PRO A 1 210 ? 8.721 1.190 -19.398 1.00 77.56 210 PRO A O 1
ATOM 1580 N N . PRO A 1 211 ? 8.249 2.364 -21.249 1.00 72.69 211 PRO A N 1
ATOM 1581 C CA . PRO A 1 211 ? 9.089 1.532 -22.120 1.00 72.69 211 PRO A CA 1
ATOM 1582 C C . PRO A 1 211 ? 10.550 1.431 -21.656 1.00 72.69 211 PRO A C 1
ATOM 1584 O O . PRO A 1 211 ? 11.260 0.483 -21.984 1.00 72.69 211 PRO A O 1
ATOM 1587 N N . THR A 1 212 ? 11.008 2.419 -20.883 1.00 73.19 212 THR A N 1
ATOM 1588 C CA . THR A 1 212 ? 12.356 2.502 -20.307 1.00 73.19 212 THR A CA 1
ATOM 1589 C C . THR A 1 212 ? 12.472 1.852 -18.922 1.00 73.19 212 THR A C 1
ATOM 1591 O O . THR A 1 212 ? 13.539 1.927 -18.304 1.00 73.19 212 THR A O 1
ATOM 1594 N N . HIS A 1 213 ? 11.406 1.215 -18.417 1.00 75.94 213 HIS A N 1
ATOM 1595 C CA . HIS A 1 213 ? 11.388 0.611 -17.089 1.00 75.94 213 HIS A CA 1
ATOM 1596 C C . HIS A 1 213 ? 12.516 -0.412 -16.911 1.00 75.94 213 HIS A C 1
ATOM 1598 O O . HIS A 1 213 ? 12.719 -1.321 -17.719 1.00 75.94 213 HIS A O 1
ATOM 1604 N N . SER A 1 214 ? 13.240 -0.274 -15.800 1.00 76.88 214 SER A N 1
ATOM 1605 C CA . SER A 1 214 ? 14.327 -1.172 -15.437 1.00 76.88 214 SER A CA 1
ATOM 1606 C C . SER A 1 214 ? 13.868 -2.200 -14.416 1.00 76.88 214 SER A C 1
ATOM 1608 O O . SER A 1 214 ? 13.397 -1.861 -13.334 1.00 76.88 214 SER A O 1
ATOM 1610 N N . TRP A 1 215 ? 14.151 -3.465 -14.712 1.00 83.31 215 TRP A N 1
ATOM 1611 C CA . TRP A 1 215 ? 13.916 -4.594 -13.817 1.00 83.31 215 TRP A CA 1
ATOM 1612 C C . TRP A 1 215 ? 14.918 -4.684 -12.653 1.00 83.31 215 TRP A C 1
ATOM 1614 O O . TRP A 1 215 ? 14.907 -5.657 -11.901 1.00 83.31 215 TRP A O 1
ATOM 1624 N N . ALA A 1 216 ? 15.784 -3.681 -12.471 1.00 82.25 216 ALA A N 1
ATOM 1625 C CA . ALA A 1 216 ? 16.798 -3.657 -11.415 1.00 82.25 216 ALA A CA 1
ATOM 1626 C C . ALA A 1 216 ? 16.221 -3.843 -10.000 1.00 82.25 216 ALA A C 1
ATOM 1628 O O . ALA A 1 216 ? 16.916 -4.344 -9.123 1.00 82.25 216 ALA A O 1
ATOM 1629 N N . ALA A 1 217 ? 14.948 -3.504 -9.785 1.00 83.44 217 ALA A N 1
ATOM 1630 C CA . ALA A 1 217 ? 14.238 -3.746 -8.531 1.00 83.44 217 ALA A CA 1
ATOM 1631 C C . ALA A 1 217 ? 14.181 -5.227 -8.118 1.00 83.44 217 ALA A C 1
ATOM 1633 O O . ALA A 1 217 ? 14.130 -5.532 -6.931 1.00 83.44 217 ALA A O 1
ATOM 1634 N N . PHE A 1 218 ? 14.245 -6.154 -9.072 1.00 87.38 218 PHE A N 1
ATOM 1635 C CA . PHE A 1 218 ? 14.211 -7.594 -8.804 1.00 87.38 218 PHE A CA 1
ATOM 1636 C C . PHE A 1 218 ? 15.604 -8.228 -8.802 1.00 87.38 218 PHE A C 1
ATOM 1638 O O . PHE A 1 218 ? 15.739 -9.444 -8.687 1.00 87.38 218 PHE A O 1
ATOM 1645 N N . ASN A 1 219 ? 16.659 -7.422 -8.947 1.00 83.31 219 ASN A N 1
ATOM 1646 C CA . ASN A 1 219 ? 18.020 -7.916 -9.051 1.00 83.31 219 ASN A CA 1
ATOM 1647 C C . ASN A 1 219 ? 18.867 -7.459 -7.858 1.00 83.31 219 ASN A C 1
ATOM 1649 O O . ASN A 1 219 ? 19.069 -6.269 -7.627 1.00 83.31 219 ASN A O 1
ATOM 1653 N N . CYS A 1 220 ? 19.403 -8.417 -7.102 1.00 68.00 220 CYS A N 1
ATOM 1654 C CA . CYS A 1 220 ? 20.326 -8.140 -6.002 1.00 68.00 220 CYS A CA 1
ATOM 1655 C C . CYS A 1 220 ? 21.790 -7.979 -6.453 1.00 68.00 220 CYS A C 1
ATOM 1657 O O . CYS A 1 220 ? 22.593 -7.448 -5.690 1.00 68.00 220 CYS A O 1
ATOM 1659 N N . ASN A 1 221 ? 22.138 -8.423 -7.668 1.00 65.38 221 ASN A N 1
ATOM 1660 C CA . ASN A 1 221 ? 23.484 -8.357 -8.240 1.00 65.38 221 ASN A CA 1
ATOM 1661 C C . ASN A 1 221 ? 23.483 -7.496 -9.507 1.00 65.38 221 ASN A C 1
ATOM 1663 O O . ASN A 1 221 ? 22.985 -7.916 -10.550 1.00 65.38 221 ASN A O 1
ATOM 1667 N N . SER A 1 222 ? 24.128 -6.329 -9.445 1.00 58.44 222 SER A N 1
ATOM 1668 C CA . SER A 1 222 ? 24.254 -5.370 -10.558 1.00 58.44 222 SER A CA 1
ATOM 1669 C C . SER A 1 222 ? 24.768 -5.966 -11.873 1.00 58.44 222 SER A C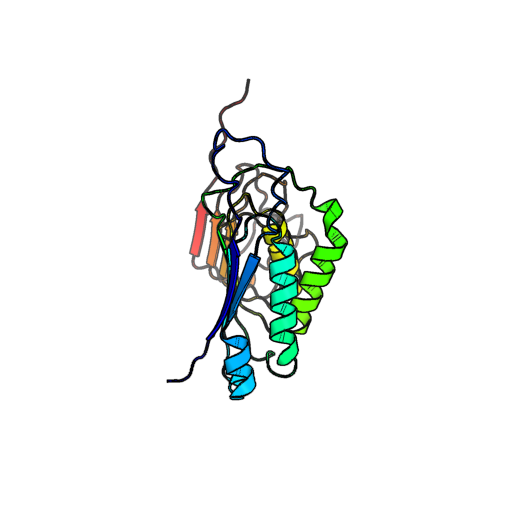 1
ATOM 1671 O O . SER A 1 222 ? 24.544 -5.387 -12.931 1.00 58.44 222 SER A O 1
ATOM 1673 N N . ASP A 1 223 ? 25.430 -7.121 -11.803 1.00 54.69 223 ASP A N 1
ATOM 1674 C CA . ASP A 1 223 ? 26.137 -7.745 -12.919 1.00 54.69 223 ASP A CA 1
ATOM 1675 C C . ASP A 1 223 ? 25.322 -8.856 -13.608 1.00 54.69 223 ASP A C 1
ATOM 1677 O O . ASP A 1 223 ? 25.775 -9.430 -14.597 1.00 54.69 223 ASP A O 1
ATOM 1681 N N . SER A 1 224 ? 24.125 -9.185 -13.102 1.00 60.44 224 SER A N 1
ATOM 1682 C CA . SER A 1 224 ? 23.271 -10.200 -13.728 1.00 60.44 224 SER A CA 1
ATOM 1683 C C . SER A 1 224 ? 22.403 -9.589 -14.827 1.00 60.44 224 SER A C 1
ATOM 1685 O O . SER A 1 224 ? 21.542 -8.753 -14.560 1.00 60.44 224 SER A O 1
ATOM 1687 N N . TRP A 1 225 ? 22.582 -10.052 -16.067 1.00 69.94 225 TRP A N 1
ATOM 1688 C CA . TRP A 1 225 ? 21.703 -9.713 -17.198 1.00 69.94 225 TRP A CA 1
ATOM 1689 C C . TRP A 1 225 ? 20.357 -10.451 -17.166 1.00 69.94 225 TRP A C 1
ATOM 1691 O O . TRP A 1 225 ? 19.499 -10.197 -18.008 1.00 69.94 225 TRP A O 1
ATOM 1701 N N . ALA A 1 226 ? 20.181 -11.383 -16.227 1.00 80.94 226 ALA A N 1
ATOM 1702 C CA . ALA A 1 226 ? 18.982 -12.193 -16.078 1.00 80.94 226 ALA A CA 1
ATOM 1703 C C . ALA A 1 226 ? 18.453 -12.119 -14.643 1.00 80.94 226 ALA A C 1
ATOM 1705 O O . ALA A 1 226 ? 19.223 -12.030 -13.683 1.00 80.94 226 ALA A O 1
ATOM 1706 N N . ILE A 1 227 ? 17.134 -12.190 -14.511 1.00 84.81 227 ILE A N 1
ATOM 1707 C CA . ILE A 1 227 ? 16.439 -12.262 -13.228 1.00 84.81 227 ILE A CA 1
ATOM 1708 C C . ILE A 1 227 ? 15.684 -13.581 -13.216 1.00 84.81 227 ILE A C 1
ATOM 1710 O O . ILE A 1 227 ? 14.936 -13.870 -14.149 1.00 84.81 227 ILE A O 1
ATOM 1714 N N . ASP A 1 228 ? 15.927 -14.387 -12.189 1.00 88.69 228 ASP A N 1
ATOM 1715 C CA . ASP A 1 228 ? 15.275 -15.680 -12.020 1.00 88.69 228 ASP A CA 1
ATOM 1716 C C . ASP A 1 228 ? 14.100 -15.547 -11.050 1.00 88.69 228 ASP A C 1
ATOM 1718 O O . ASP A 1 228 ? 14.257 -15.040 -9.938 1.00 88.69 228 ASP A O 1
ATOM 1722 N N . PHE A 1 229 ? 12.934 -16.020 -11.481 1.00 93.38 229 PHE A N 1
ATOM 1723 C CA . PHE A 1 229 ? 11.692 -16.021 -10.716 1.00 93.38 229 PHE A CA 1
ATOM 1724 C C . PHE A 1 229 ? 11.227 -17.472 -10.504 1.00 93.38 229 PHE A C 1
ATOM 1726 O O . PHE A 1 229 ? 10.306 -17.937 -11.180 1.00 93.38 229 PHE A O 1
ATOM 1733 N N . PRO A 1 230 ? 11.849 -18.223 -9.578 1.00 94.31 230 PRO A N 1
ATOM 1734 C CA . PRO A 1 230 ? 11.667 -19.673 -9.468 1.00 94.31 230 PRO A CA 1
ATOM 1735 C C . PRO A 1 230 ? 10.247 -20.106 -9.072 1.00 94.31 230 PRO A C 1
ATOM 1737 O O . PRO A 1 230 ? 9.884 -21.267 -9.261 1.00 94.31 230 PRO A O 1
ATOM 1740 N N . THR A 1 231 ? 9.451 -19.204 -8.493 1.00 96.62 231 THR A N 1
ATOM 1741 C CA . THR A 1 231 ? 8.096 -19.482 -7.990 1.00 96.62 231 THR A CA 1
ATOM 1742 C C . THR A 1 231 ? 6.991 -18.780 -8.780 1.00 96.62 231 THR A C 1
ATOM 1744 O O . THR A 1 231 ? 5.813 -19.040 -8.522 1.00 96.62 231 THR A O 1
ATOM 1747 N N . LEU A 1 232 ? 7.343 -17.951 -9.769 1.00 97.44 232 LEU A N 1
ATOM 1748 C CA . LEU A 1 232 ? 6.391 -17.115 -10.492 1.00 97.44 232 LEU A CA 1
ATOM 1749 C C . LEU A 1 232 ? 5.535 -17.953 -11.436 1.00 97.44 232 LEU A C 1
ATOM 1751 O O . LEU A 1 232 ? 6.022 -18.645 -12.327 1.00 97.44 232 LEU A O 1
ATOM 1755 N N . GLN A 1 233 ? 4.227 -17.863 -11.233 1.00 97.56 233 GLN A N 1
ATOM 1756 C CA . GLN A 1 233 ? 3.220 -18.581 -12.012 1.00 97.56 233 GLN A CA 1
ATOM 1757 C C . GLN A 1 233 ? 2.489 -17.646 -12.971 1.00 97.56 233 GLN A C 1
ATOM 1759 O O . GLN A 1 233 ? 2.014 -18.081 -14.019 1.00 97.56 233 GLN A O 1
ATOM 1764 N N . HIS A 1 234 ? 2.386 -16.365 -12.611 1.00 97.00 234 HIS A N 1
ATOM 1765 C CA . HIS A 1 234 ? 1.671 -15.368 -13.394 1.00 97.00 234 HIS A CA 1
ATOM 1766 C C . HIS A 1 234 ? 2.497 -14.096 -13.525 1.00 97.00 234 HIS A C 1
ATOM 1768 O O . HIS A 1 234 ? 2.837 -13.463 -12.526 1.00 97.00 234 HIS A O 1
ATOM 1774 N N . LEU A 1 235 ? 2.759 -13.715 -14.771 1.00 94.81 235 LEU A N 1
ATOM 1775 C CA . LEU A 1 235 ? 3.359 -12.444 -15.136 1.00 94.81 235 LEU A CA 1
ATOM 1776 C C . LEU A 1 235 ? 2.400 -11.711 -16.071 1.00 94.81 235 LEU A C 1
ATOM 1778 O O . LEU A 1 235 ? 2.050 -12.238 -17.126 1.00 94.81 235 LEU A O 1
ATOM 1782 N N . HIS A 1 236 ? 1.983 -10.516 -15.674 1.00 94.44 236 HIS A N 1
ATOM 1783 C CA . HIS A 1 236 ? 1.207 -9.603 -16.500 1.00 94.44 236 HIS A CA 1
ATOM 1784 C C . HIS A 1 236 ? 1.975 -8.290 -16.615 1.00 94.44 236 HIS A C 1
ATOM 1786 O O . HIS A 1 236 ? 2.370 -7.717 -15.601 1.00 94.44 236 HIS A O 1
ATOM 1792 N N . LEU A 1 237 ? 2.187 -7.836 -17.848 1.00 89.31 237 LEU A N 1
ATOM 1793 C CA . LEU A 1 237 ? 2.832 -6.565 -18.148 1.00 89.31 237 LEU A CA 1
ATOM 1794 C C . LEU A 1 237 ? 1.927 -5.765 -19.071 1.00 89.31 237 LEU A C 1
ATOM 1796 O O . LEU A 1 237 ? 1.622 -6.218 -20.174 1.00 89.31 237 LEU A O 1
ATOM 1800 N N . GLU A 1 238 ? 1.520 -4.600 -18.597 1.00 88.44 238 GLU A N 1
ATOM 1801 C CA . GLU A 1 238 ? 0.785 -3.601 -19.356 1.00 88.44 238 GLU A CA 1
ATOM 1802 C C . GLU A 1 238 ? 1.670 -2.355 -19.433 1.00 88.44 238 GLU A C 1
ATOM 1804 O O . GLU A 1 238 ? 2.095 -1.801 -18.416 1.00 88.44 238 GLU A O 1
ATOM 1809 N N . TYR A 1 239 ? 2.046 -1.993 -20.656 1.00 79.44 239 TYR A N 1
ATOM 1810 C CA . TYR A 1 239 ? 2.858 -0.814 -20.924 1.00 79.44 239 TYR A CA 1
ATOM 1811 C C . TYR A 1 239 ? 1.927 0.374 -21.124 1.00 79.44 239 TYR A C 1
ATOM 1813 O O . TYR A 1 239 ? 0.927 0.236 -21.829 1.00 79.44 239 TYR A O 1
ATOM 1821 N N . GLY A 1 240 ? 2.266 1.506 -20.510 1.00 72.38 240 GLY A N 1
ATOM 1822 C CA . GLY A 1 240 ? 1.528 2.749 -20.716 1.00 72.38 240 GLY A CA 1
ATOM 1823 C C . GLY A 1 240 ? 1.691 3.243 -22.152 1.00 72.38 240 GLY A C 1
ATOM 1824 O O . GLY A 1 240 ? 2.725 2.998 -22.787 1.00 72.38 240 GLY A O 1
ATOM 1825 N N . ASP A 1 241 ? 0.671 3.930 -22.663 1.00 65.25 241 ASP A N 1
ATOM 1826 C CA . ASP A 1 241 ? 0.758 4.599 -23.956 1.00 65.25 241 ASP A CA 1
ATOM 1827 C C . ASP A 1 241 ? 1.850 5.676 -23.888 1.00 65.25 241 ASP A C 1
ATOM 1829 O O . ASP A 1 241 ? 1.890 6.504 -22.978 1.00 65.25 241 ASP A O 1
ATOM 1833 N N . VAL A 1 242 ? 2.777 5.646 -24.846 1.00 57.62 242 VAL A N 1
ATOM 1834 C CA . VAL A 1 242 ? 3.704 6.759 -25.040 1.00 57.62 242 VAL A CA 1
ATOM 1835 C C . VAL A 1 242 ? 2.872 7.862 -25.668 1.00 57.62 242 VAL A C 1
ATOM 1837 O O . VAL A 1 242 ? 2.493 7.724 -26.830 1.00 57.62 242 VAL A O 1
ATOM 1840 N N . ASP A 1 243 ? 2.562 8.920 -24.920 1.00 56.44 243 ASP A N 1
ATOM 1841 C CA . ASP A 1 243 ? 1.957 10.112 -25.507 1.00 56.44 243 ASP A CA 1
ATOM 1842 C C . ASP A 1 243 ? 2.866 10.582 -26.656 1.00 56.44 243 ASP A C 1
ATOM 1844 O O . ASP A 1 243 ? 3.958 11.115 -26.445 1.00 56.44 243 ASP A O 1
ATOM 1848 N N . GLU A 1 244 ? 2.428 10.358 -27.898 1.00 48.22 244 GLU A N 1
ATOM 1849 C CA . GLU A 1 244 ? 3.080 10.843 -29.120 1.00 48.22 244 GLU A CA 1
ATOM 1850 C C . GLU A 1 244 ? 2.907 12.370 -29.281 1.00 48.22 244 GLU A C 1
ATOM 1852 O O . GLU A 1 244 ? 2.881 12.884 -30.395 1.00 48.22 244 GLU A O 1
ATOM 1857 N N . GLU A 1 245 ? 2.811 13.135 -28.191 1.00 50.00 245 GLU A N 1
ATOM 1858 C CA . GLU A 1 245 ? 2.922 14.595 -28.229 1.00 50.00 245 GLU A CA 1
ATOM 1859 C C . GLU A 1 245 ? 4.378 14.996 -27.973 1.00 50.00 245 GLU A C 1
ATOM 1861 O O . GLU A 1 245 ? 4.757 15.552 -26.945 1.00 50.00 245 GLU A O 1
ATOM 1866 N N . SER A 1 246 ? 5.221 14.659 -28.949 1.00 42.31 246 SER A N 1
ATOM 1867 C CA . SER A 1 246 ? 6.543 15.254 -29.127 1.00 42.31 246 SER A CA 1
ATOM 1868 C C . SER A 1 246 ? 6.512 16.139 -30.369 1.00 42.31 246 SER A C 1
ATOM 1870 O O . SER A 1 246 ? 6.548 15.614 -31.478 1.00 42.31 246 SER A O 1
ATOM 1872 N N . ASP A 1 247 ? 6.496 17.456 -30.170 1.00 38.19 247 ASP A N 1
ATOM 1873 C CA . ASP A 1 247 ? 7.097 18.433 -31.091 1.00 38.19 247 ASP A CA 1
ATOM 1874 C C . ASP A 1 247 ? 7.883 19.479 -30.282 1.00 38.19 247 ASP A C 1
ATOM 1876 O O . ASP A 1 247 ? 7.296 20.108 -29.369 1.00 38.19 247 ASP A O 1
#

Sequence (247 aa):
MVYSCAFVRYDEVACLPGSPADSPQPAAGCLEAAATVVSNVGLAASVGCVGLVKNLYFDVVCVSEHLNAAKRIAELMRAGASKWPGIRSLSVMSFLSAEVADGHSVDIADYTEELHEACCSLTALLPGIRRLWFDHDNHVVLLGALGGQLASHYGMQLEELQCHCPIPLPHNGRFTQLRNAHINLSDQNGSRLPFIDPTMLERLTLSDAPPTHSWAAFNCNSDSWAIDFPTLQHLHLEYGDVDEESD